Protein AF-A0A7K4CXC2-F1 (afdb_monomer)

Structure (mmCIF, N/CA/C/O backbone):
data_AF-A0A7K4CXC2-F1
#
_entry.id   AF-A0A7K4CXC2-F1
#
loop_
_atom_site.group_PDB
_atom_site.id
_atom_site.type_symbol
_atom_site.label_atom_id
_atom_site.label_alt_id
_atom_site.label_comp_id
_atom_site.label_asym_id
_atom_site.label_entity_id
_atom_site.label_seq_id
_atom_site.pdbx_PDB_ins_code
_atom_site.Cartn_x
_atom_site.Cartn_y
_atom_site.Cartn_z
_atom_site.occupancy
_atom_site.B_iso_or_equiv
_atom_site.auth_seq_id
_atom_site.auth_comp_id
_atom_site.auth_asym_id
_atom_site.auth_atom_id
_atom_site.pdbx_PDB_model_num
ATOM 1 N N . GLU A 1 1 ? -10.642 -22.320 -4.890 1.00 73.94 1 GLU A N 1
ATOM 2 C CA . GLU A 1 1 ? -9.335 -21.659 -4.655 1.00 73.94 1 GLU A CA 1
ATOM 3 C C . GLU A 1 1 ? -9.431 -20.798 -3.400 1.00 73.94 1 GLU A C 1
ATOM 5 O O . GLU A 1 1 ? -10.510 -20.282 -3.115 1.00 73.94 1 GLU A O 1
ATOM 10 N N . ILE A 1 2 ? -8.326 -20.650 -2.665 1.00 86.38 2 ILE A N 1
ATOM 11 C CA . ILE A 1 2 ? -8.211 -19.782 -1.481 1.00 86.38 2 ILE A CA 1
ATOM 12 C C . ILE A 1 2 ? -7.347 -18.560 -1.812 1.00 86.38 2 ILE A C 1
ATOM 14 O O . ILE A 1 2 ? -6.499 -18.633 -2.700 1.00 86.38 2 ILE A O 1
ATOM 18 N N . TRP A 1 3 ? -7.535 -17.455 -1.095 1.00 92.00 3 TRP A N 1
ATOM 19 C CA . TRP A 1 3 ? -6.559 -16.364 -1.064 1.00 92.00 3 TRP A CA 1
ATOM 20 C C . TRP A 1 3 ? -5.614 -16.544 0.125 1.00 92.00 3 TRP A C 1
ATOM 22 O O . TRP A 1 3 ? -5.944 -17.198 1.113 1.00 92.00 3 TRP A O 1
ATOM 32 N N . VAL A 1 4 ? -4.424 -15.958 0.021 1.00 93.50 4 VAL A N 1
ATOM 33 C CA . VAL A 1 4 ? -3.408 -15.958 1.077 1.00 93.50 4 VAL A CA 1
ATOM 34 C C . VAL A 1 4 ? -2.906 -14.532 1.238 1.00 93.50 4 VAL A C 1
ATOM 36 O O . VAL A 1 4 ? -2.669 -13.847 0.242 1.00 93.50 4 VAL A O 1
ATOM 39 N N . SER A 1 5 ? -2.728 -14.097 2.483 1.00 96.12 5 SER A N 1
ATOM 40 C CA . SER A 1 5 ? -2.025 -12.860 2.802 1.00 96.12 5 SER A CA 1
ATOM 41 C C . SER A 1 5 ? -0.860 -13.115 3.752 1.00 96.12 5 SER A C 1
ATOM 43 O O . SER A 1 5 ? -0.730 -14.198 4.331 1.00 96.12 5 SER A O 1
ATOM 45 N N . ARG A 1 6 ? 0.009 -12.114 3.903 1.00 95.69 6 ARG A N 1
ATOM 46 C CA . ARG A 1 6 ? 1.183 -12.191 4.777 1.00 95.69 6 ARG A CA 1
ATOM 47 C C . ARG A 1 6 ? 1.235 -11.026 5.761 1.00 95.69 6 ARG A C 1
ATOM 49 O O . ARG A 1 6 ? 1.094 -9.869 5.374 1.00 95.69 6 ARG A O 1
ATOM 56 N N . LEU A 1 7 ? 1.544 -11.348 7.013 1.00 95.94 7 LEU A N 1
ATOM 57 C CA . LEU A 1 7 ? 1.902 -10.406 8.070 1.00 95.94 7 LEU A CA 1
ATOM 58 C C . LEU A 1 7 ? 3.233 -10.874 8.673 1.00 95.94 7 LEU A C 1
ATOM 60 O O . LEU A 1 7 ? 3.263 -11.879 9.376 1.00 95.94 7 LEU A O 1
ATOM 64 N N . TYR A 1 8 ? 4.342 -10.217 8.320 1.00 94.81 8 TYR A N 1
ATOM 65 C CA . TYR A 1 8 ? 5.686 -10.673 8.701 1.00 94.81 8 TYR A CA 1
ATOM 66 C C . TYR A 1 8 ? 6.674 -9.491 8.814 1.00 94.81 8 TYR A C 1
ATOM 68 O O . TYR A 1 8 ? 7.353 -9.173 7.839 1.00 94.81 8 TYR A O 1
ATOM 76 N N . PRO A 1 9 ? 6.746 -8.814 9.975 1.00 94.00 9 PRO A N 1
ATOM 77 C CA . PRO A 1 9 ? 7.614 -7.662 10.210 1.00 94.00 9 PRO A CA 1
ATOM 78 C C . PRO A 1 9 ? 9.080 -8.028 10.458 1.00 94.00 9 PRO A C 1
ATOM 80 O O . PRO A 1 9 ? 9.903 -7.128 10.523 1.00 94.00 9 PRO A O 1
ATOM 83 N N . GLU A 1 10 ? 9.433 -9.306 10.620 1.00 93.75 10 GLU A N 1
ATOM 84 C CA . GLU A 1 10 ? 10.782 -9.731 11.041 1.00 93.75 10 GLU A CA 1
ATOM 85 C C . GLU A 1 10 ? 11.891 -9.367 10.047 1.00 93.75 10 GLU A C 1
ATOM 87 O O . GLU A 1 10 ? 13.063 -9.345 10.408 1.00 93.75 10 GLU A O 1
ATOM 92 N N . THR A 1 11 ? 11.543 -9.051 8.797 1.00 89.38 11 THR A N 1
ATOM 93 C CA . THR A 1 11 ? 12.514 -8.525 7.832 1.00 89.38 11 THR A CA 1
ATOM 94 C C . THR A 1 11 ? 12.845 -7.053 8.041 1.00 89.38 11 THR A C 1
ATOM 96 O O . THR A 1 11 ? 13.759 -6.556 7.394 1.00 89.38 11 THR A O 1
ATOM 99 N N . LEU A 1 12 ? 12.104 -6.328 8.877 1.00 94.50 12 LEU A N 1
ATOM 100 C CA . LEU A 1 12 ? 12.381 -4.927 9.178 1.00 94.50 12 LEU A CA 1
ATOM 101 C C . LEU A 1 12 ? 13.509 -4.841 10.207 1.00 94.50 12 LEU A C 1
ATOM 103 O O . LEU A 1 12 ? 13.448 -5.475 11.257 1.00 94.50 12 LEU A O 1
ATOM 107 N N . SER A 1 13 ? 14.516 -4.015 9.945 1.00 93.06 13 SER A N 1
ATOM 108 C CA . SER A 1 13 ? 15.610 -3.744 10.889 1.00 93.06 13 SER A CA 1
ATOM 109 C C . SER A 1 13 ? 15.114 -3.154 12.216 1.00 93.06 13 SER A C 1
ATOM 111 O O . SER A 1 13 ? 15.733 -3.355 13.259 1.00 93.06 13 SER A O 1
ATOM 113 N N . SER A 1 14 ? 13.961 -2.481 12.194 1.00 90.31 14 SER A N 1
ATOM 114 C CA . SER A 1 14 ? 13.253 -1.944 13.361 1.00 90.31 14 SER A CA 1
ATOM 115 C C . SER A 1 14 ? 12.412 -2.979 14.122 1.00 90.31 14 SER A C 1
ATOM 117 O O . SER A 1 14 ? 11.721 -2.621 15.084 1.00 90.31 14 SER A O 1
ATOM 119 N N . TYR A 1 15 ? 12.439 -4.251 13.704 1.00 93.88 15 TYR A N 1
ATOM 120 C CA . TYR A 1 15 ? 11.564 -5.283 14.240 1.00 93.88 15 TYR A CA 1
ATOM 121 C C . TYR A 1 15 ? 11.640 -5.394 15.762 1.00 93.88 15 TYR A C 1
ATOM 123 O O . TYR A 1 15 ? 12.691 -5.577 16.374 1.00 93.88 15 TYR A O 1
ATOM 131 N N . ASN A 1 16 ? 10.456 -5.350 16.359 1.00 94.31 16 ASN A N 1
ATOM 132 C CA . ASN A 1 16 ? 10.189 -5.801 17.709 1.00 94.31 16 ASN A CA 1
ATOM 133 C C . ASN A 1 16 ? 8.711 -6.219 17.802 1.00 94.31 16 ASN A C 1
ATOM 135 O O . ASN A 1 16 ? 7.894 -5.868 16.945 1.00 94.31 16 ASN A O 1
ATOM 139 N N . VAL A 1 17 ? 8.348 -6.944 18.864 1.00 95.94 17 VAL A N 1
ATOM 140 C CA . VAL A 1 17 ? 6.981 -7.461 19.053 1.00 95.94 17 VAL A CA 1
ATOM 141 C C . VAL A 1 17 ? 5.908 -6.358 19.078 1.00 95.94 17 VAL A C 1
ATOM 143 O O . VAL A 1 17 ? 4.764 -6.608 18.694 1.00 95.94 17 VAL A O 1
ATOM 146 N N . ASN A 1 18 ? 6.257 -5.114 19.435 1.00 96.06 18 ASN A N 1
ATOM 147 C CA . ASN A 1 18 ? 5.299 -4.005 19.458 1.00 96.06 18 ASN A CA 1
ATOM 148 C C . ASN A 1 18 ? 4.790 -3.634 18.063 1.00 96.06 18 ASN A C 1
ATOM 150 O O . ASN A 1 18 ? 3.709 -3.058 17.971 1.00 96.06 18 ASN A O 1
ATOM 154 N N . LEU A 1 19 ? 5.485 -4.002 16.980 1.00 96.25 19 LEU A N 1
ATOM 155 C CA . LEU A 1 19 ? 4.962 -3.820 15.622 1.00 96.25 19 LEU A CA 1
ATOM 156 C C . LEU A 1 19 ? 3.679 -4.629 15.393 1.00 96.25 19 LEU A C 1
ATOM 158 O O . LEU A 1 19 ? 2.732 -4.115 14.797 1.00 96.25 19 LEU A O 1
ATOM 162 N N . TYR A 1 20 ? 3.602 -5.855 15.923 1.00 97.56 20 TYR A N 1
ATOM 163 C CA . TYR A 1 20 ? 2.370 -6.644 15.884 1.00 97.56 20 TYR A CA 1
ATOM 164 C C . TYR A 1 20 ? 1.276 -6.016 16.748 1.00 97.56 20 TYR A C 1
ATOM 166 O O . TYR A 1 20 ? 0.148 -5.866 16.283 1.00 97.56 20 TYR A O 1
ATOM 174 N N . HIS A 1 21 ? 1.599 -5.600 17.977 1.00 97.69 21 HIS A N 1
ATOM 175 C CA . HIS A 1 21 ? 0.630 -4.933 18.855 1.00 97.69 21 HIS A CA 1
ATOM 176 C C . HIS A 1 21 ? 0.057 -3.664 18.214 1.00 97.69 21 HIS A C 1
ATOM 178 O O . HIS A 1 21 ? -1.158 -3.475 18.206 1.00 97.69 21 HIS A O 1
ATOM 184 N N . ALA A 1 22 ? 0.914 -2.832 17.620 1.00 97.06 22 ALA A N 1
ATOM 185 C CA . ALA A 1 22 ? 0.503 -1.624 16.919 1.00 97.06 22 ALA A CA 1
ATOM 186 C C . ALA A 1 22 ? -0.376 -1.948 15.702 1.00 97.06 22 ALA A C 1
ATOM 188 O O . ALA A 1 22 ? -1.419 -1.319 15.525 1.00 97.06 22 ALA A O 1
ATOM 189 N N . TYR A 1 23 ? -0.007 -2.952 14.899 1.00 98.19 23 TYR A N 1
ATOM 190 C CA . TYR A 1 23 ? -0.811 -3.396 13.759 1.00 98.19 23 TYR A CA 1
ATOM 191 C C . TYR A 1 23 ? -2.210 -3.863 14.188 1.00 98.19 23 TYR A C 1
ATOM 193 O O . TYR A 1 23 ? -3.212 -3.371 13.669 1.00 98.19 23 TYR A O 1
ATOM 201 N N . PHE A 1 24 ? -2.301 -4.756 15.179 1.00 98.44 24 PHE A N 1
ATOM 202 C CA . PHE A 1 24 ? -3.589 -5.273 15.649 1.00 98.44 24 PHE A CA 1
ATOM 203 C C . PHE A 1 24 ? -4.441 -4.212 16.352 1.00 98.44 24 PHE A C 1
ATOM 205 O O . PHE A 1 24 ? -5.664 -4.249 16.227 1.00 98.44 24 PHE A O 1
ATOM 212 N N . ALA A 1 25 ? -3.829 -3.235 17.027 1.00 98.38 25 ALA A N 1
ATOM 213 C CA . ALA A 1 25 ? -4.552 -2.096 17.590 1.00 98.38 25 ALA A CA 1
ATOM 214 C C . ALA A 1 25 ? -5.202 -1.238 16.492 1.00 98.38 25 ALA A C 1
ATOM 216 O O . ALA A 1 25 ? -6.387 -0.919 16.593 1.00 98.38 25 ALA A O 1
ATOM 217 N N . ARG A 1 26 ? -4.474 -0.924 15.408 1.00 97.94 26 ARG A N 1
ATOM 218 C CA . ARG A 1 26 ? -5.036 -0.207 14.245 1.00 97.94 26 ARG A CA 1
ATOM 219 C C . ARG A 1 26 ? -6.130 -1.012 13.557 1.00 97.94 26 ARG A C 1
ATOM 221 O O . ARG A 1 26 ? -7.177 -0.466 13.223 1.00 97.94 26 ARG A O 1
ATOM 228 N N . LEU A 1 27 ? -5.905 -2.313 13.385 1.00 98.38 27 LEU A N 1
ATOM 229 C CA . LEU A 1 27 ? -6.878 -3.213 12.780 1.00 98.38 27 LEU A CA 1
ATOM 230 C C . LEU A 1 27 ? -8.181 -3.262 13.586 1.00 98.38 27 LEU A C 1
ATOM 232 O O . LEU A 1 27 ? -9.272 -3.175 13.022 1.00 98.38 27 LEU A O 1
ATOM 236 N N . HIS A 1 28 ? -8.069 -3.373 14.909 1.00 98.38 28 HIS A N 1
ATOM 237 C CA . HIS A 1 28 ? -9.215 -3.331 15.808 1.00 98.38 28 HIS A CA 1
ATOM 238 C C . HIS A 1 28 ? -9.928 -1.977 15.746 1.00 98.38 28 HIS A C 1
ATOM 240 O O . HIS A 1 28 ? -11.156 -1.939 15.655 1.00 98.38 28 HIS A O 1
ATOM 246 N N . ALA A 1 29 ? -9.177 -0.873 15.734 1.00 98.31 29 ALA A N 1
ATOM 247 C CA . ALA A 1 29 ? -9.741 0.466 15.609 1.00 98.31 29 ALA A CA 1
ATOM 248 C C . ALA A 1 29 ? -10.535 0.635 14.303 1.00 98.31 29 ALA A C 1
ATOM 250 O O . ALA A 1 29 ? -11.635 1.183 14.320 1.00 98.31 29 ALA A O 1
ATOM 251 N N . TYR A 1 30 ? -10.029 0.097 13.190 1.00 98.25 30 TYR A N 1
ATOM 252 C CA . TYR A 1 30 ? -10.738 0.116 11.909 1.00 98.25 30 TYR A CA 1
ATOM 253 C C . TYR A 1 30 ? -12.019 -0.718 11.952 1.00 98.25 30 TYR A C 1
ATOM 255 O O . TYR A 1 30 ? -13.102 -0.220 11.658 1.00 98.25 30 TYR A O 1
ATOM 263 N N . ARG A 1 31 ? -11.931 -1.965 12.431 1.00 97.38 31 ARG A N 1
ATOM 264 C CA . ARG A 1 31 ? -13.084 -2.879 12.536 1.00 97.38 31 ARG A CA 1
ATOM 265 C C . ARG A 1 31 ? -14.177 -2.388 13.493 1.00 97.38 31 ARG A C 1
ATOM 267 O O . ARG A 1 31 ? -15.321 -2.808 13.368 1.00 97.38 31 ARG A O 1
ATOM 274 N N . THR A 1 32 ? -13.832 -1.530 14.451 1.00 97.56 32 THR A N 1
ATOM 275 C CA . THR A 1 32 ? -14.780 -0.918 15.401 1.00 97.56 32 THR A CA 1
ATOM 276 C C . THR A 1 32 ? -15.215 0.492 14.997 1.00 97.56 32 THR A C 1
ATOM 278 O O . THR A 1 32 ? -15.998 1.112 15.711 1.00 97.56 32 THR A O 1
ATOM 281 N N . GLY A 1 33 ? -14.724 1.007 13.865 1.00 96.25 33 GLY A N 1
ATOM 282 C CA . GLY A 1 33 ? -15.084 2.322 13.331 1.00 96.25 33 GLY A CA 1
ATOM 283 C C . GLY A 1 33 ? -14.421 3.516 14.026 1.00 96.25 33 GLY A C 1
ATOM 284 O O . GLY A 1 33 ? -14.760 4.656 13.725 1.00 96.25 33 GLY A O 1
ATOM 285 N N . THR A 1 34 ? -13.471 3.290 14.939 1.00 97.44 34 THR A N 1
ATOM 286 C CA . THR A 1 34 ? -12.719 4.372 15.607 1.00 97.44 34 THR A CA 1
ATOM 287 C C . THR A 1 34 ? -11.553 4.892 14.763 1.00 97.44 34 THR A C 1
ATOM 289 O O . THR A 1 34 ? -11.122 6.030 14.941 1.00 97.44 34 THR A O 1
ATOM 292 N N . LEU A 1 35 ? -11.075 4.093 13.806 1.00 97.69 35 LEU A N 1
ATOM 293 C CA . LEU A 1 35 ? -10.190 4.521 12.725 1.00 97.69 35 LEU A CA 1
ATOM 294 C C . LEU A 1 35 ? -10.957 4.447 11.403 1.00 97.69 35 LEU A C 1
ATOM 296 O O . LEU A 1 35 ? -11.304 3.365 10.950 1.00 97.69 35 LEU A O 1
ATOM 300 N N . SER A 1 36 ? -11.183 5.589 10.764 1.00 97.06 36 SER A N 1
ATOM 301 C CA . SER A 1 36 ? -11.810 5.669 9.443 1.00 97.06 36 SER A CA 1
ATOM 302 C C . SER A 1 36 ? -11.159 6.757 8.594 1.00 97.06 36 SER A C 1
ATOM 304 O O . SER A 1 36 ? -10.393 7.598 9.089 1.00 97.06 36 SER A O 1
ATOM 306 N N . ARG A 1 37 ? -11.434 6.724 7.292 1.00 97.19 37 ARG A N 1
ATOM 307 C CA . ARG A 1 37 ? -11.022 7.744 6.328 1.00 97.19 37 ARG A CA 1
ATOM 308 C C . ARG A 1 37 ? -12.214 8.115 5.451 1.00 97.19 37 ARG A C 1
ATOM 310 O O . ARG A 1 37 ? -13.115 7.293 5.296 1.00 97.19 37 ARG A O 1
ATOM 317 N N . PRO A 1 38 ? -12.249 9.335 4.891 1.00 97.19 38 PRO A N 1
ATOM 318 C CA . PRO A 1 38 ? -13.136 9.631 3.776 1.00 97.19 38 PRO A CA 1
ATOM 319 C C . PRO A 1 38 ? -12.986 8.575 2.679 1.00 97.19 38 PRO A C 1
ATOM 321 O O . PRO A 1 38 ? -11.865 8.150 2.410 1.00 97.19 38 PRO A O 1
ATOM 324 N N . HIS A 1 39 ? -14.094 8.213 2.026 1.00 97.25 39 HIS A N 1
ATOM 325 C CA . HIS A 1 39 ? -14.106 7.303 0.875 1.00 97.25 39 HIS A CA 1
ATOM 326 C C . HIS A 1 39 ? -13.446 7.951 -0.347 1.00 97.25 39 HIS A C 1
ATOM 328 O O . HIS A 1 39 ? -14.108 8.402 -1.286 1.00 97.25 39 HIS A O 1
ATOM 334 N N . SER A 1 40 ? -12.127 8.101 -0.291 1.00 97.44 40 SER A N 1
ATOM 335 C CA . SER A 1 40 ? -11.320 8.788 -1.286 1.00 97.44 40 SER A CA 1
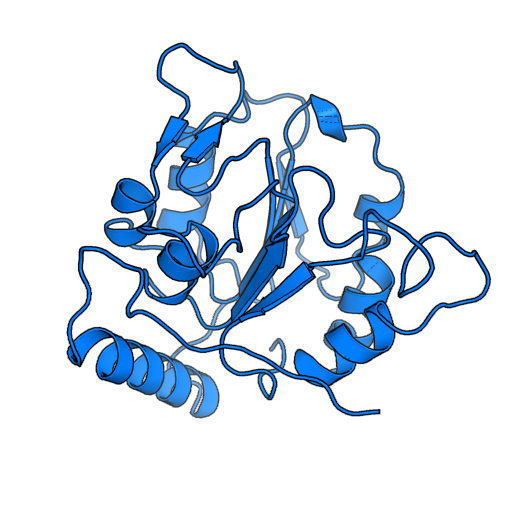ATOM 336 C C . SER A 1 40 ? -10.017 8.056 -1.554 1.00 97.44 40 SER A C 1
ATOM 338 O O . SER A 1 40 ? -9.437 7.400 -0.684 1.00 97.44 40 SER A O 1
ATOM 340 N N . MET A 1 41 ? -9.542 8.207 -2.784 1.00 97.06 41 MET A N 1
ATOM 341 C CA . MET A 1 41 ? -8.357 7.524 -3.269 1.00 97.06 41 MET A CA 1
ATOM 342 C C . MET A 1 41 ? -7.373 8.501 -3.898 1.00 97.06 41 MET A C 1
ATOM 344 O O . MET A 1 41 ? -7.764 9.422 -4.613 1.00 97.06 41 MET A O 1
ATOM 348 N N . LEU A 1 42 ? -6.088 8.257 -3.667 1.00 95.81 42 LEU A N 1
ATOM 349 C CA . LEU A 1 42 ? -5.000 8.865 -4.418 1.00 95.81 42 LEU A CA 1
ATOM 350 C C . LEU A 1 42 ? -4.499 7.877 -5.467 1.00 95.81 42 LEU A C 1
ATOM 352 O O . LEU A 1 42 ? -4.109 6.758 -5.137 1.00 95.81 42 LEU A O 1
ATOM 356 N N . VAL A 1 43 ? -4.448 8.312 -6.717 1.00 93.69 43 VAL A N 1
ATOM 357 C CA . VAL A 1 43 ? -3.669 7.659 -7.768 1.00 93.69 43 VAL A CA 1
ATOM 358 C C . VAL A 1 43 ? -2.459 8.538 -8.025 1.00 93.69 43 VAL A C 1
ATOM 360 O O . VAL A 1 43 ? -2.590 9.647 -8.544 1.00 93.69 43 VAL A O 1
ATOM 363 N N . TYR A 1 44 ? -1.291 8.061 -7.614 1.00 92.06 44 TYR A N 1
ATOM 364 C CA . TYR A 1 44 ? -0.029 8.766 -7.778 1.00 92.06 44 TYR A CA 1
ATOM 365 C C . TYR A 1 44 ? 0.812 8.050 -8.822 1.00 92.06 44 TYR A C 1
ATOM 367 O O . TYR A 1 44 ? 1.148 6.878 -8.645 1.00 92.06 44 TYR A O 1
ATOM 375 N N . GLN A 1 45 ? 1.137 8.736 -9.909 1.00 87.75 45 GLN A N 1
ATOM 376 C CA . GLN A 1 45 ? 1.680 8.091 -11.092 1.00 87.75 45 GLN A CA 1
ATOM 377 C C . GLN A 1 45 ? 2.810 8.910 -11.687 1.00 87.75 45 GLN A C 1
ATOM 379 O O . GLN A 1 45 ? 2.600 10.038 -12.121 1.00 87.75 45 GLN A O 1
ATOM 384 N N . GLU A 1 46 ? 3.998 8.312 -11.724 1.00 80.19 46 GLU A N 1
ATOM 385 C CA . GLU A 1 46 ? 5.147 8.885 -12.422 1.00 80.19 46 GLU A CA 1
ATOM 386 C C . GLU A 1 46 ? 4.932 8.938 -13.937 1.00 80.19 46 GLU A C 1
ATOM 388 O O . GLU A 1 46 ? 4.226 8.101 -14.516 1.00 80.19 46 GLU A O 1
ATOM 393 N N . ASP A 1 47 ? 5.599 9.902 -14.579 1.00 73.06 47 ASP A N 1
ATOM 394 C CA .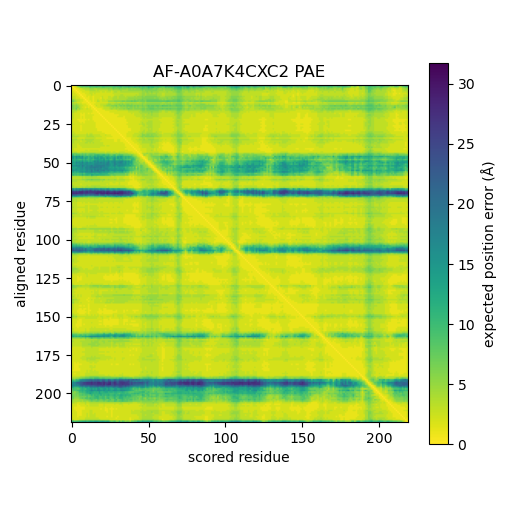 ASP A 1 47 ? 5.458 10.228 -16.003 1.00 73.06 47 ASP A CA 1
ATOM 395 C C . ASP A 1 47 ? 5.637 9.005 -16.923 1.00 73.06 47 ASP A C 1
ATOM 397 O O . ASP A 1 47 ? 4.947 8.876 -17.938 1.00 73.06 47 ASP A O 1
ATOM 401 N N . THR A 1 48 ? 6.494 8.049 -16.543 1.00 73.88 48 THR A N 1
ATOM 402 C CA . THR A 1 48 ? 6.720 6.795 -17.287 1.00 73.88 48 THR A CA 1
ATOM 403 C C . THR A 1 48 ? 5.437 5.979 -17.489 1.00 73.88 48 THR A C 1
ATOM 405 O O . THR A 1 48 ? 5.292 5.278 -18.494 1.00 73.88 48 THR A O 1
ATOM 408 N N . TRP A 1 49 ? 4.472 6.083 -16.573 1.00 77.56 49 TRP A N 1
ATOM 409 C CA . TRP A 1 49 ? 3.203 5.361 -16.649 1.00 77.56 49 TRP A CA 1
ATOM 410 C C . TRP A 1 49 ? 2.031 6.218 -17.105 1.00 77.56 49 TRP A C 1
ATOM 412 O O . TRP A 1 49 ? 0.933 5.679 -17.211 1.00 77.56 49 TRP A O 1
ATOM 422 N N . ALA A 1 50 ? 2.231 7.506 -17.417 1.00 71.06 50 ALA A N 1
ATOM 423 C CA . ALA A 1 50 ? 1.219 8.505 -17.806 1.00 71.06 50 ALA A CA 1
ATOM 424 C C . ALA A 1 50 ? 0.119 8.022 -18.770 1.00 71.06 50 ALA A C 1
ATOM 426 O O . ALA A 1 50 ? -1.000 8.528 -18.760 1.00 71.06 50 ALA A O 1
ATOM 427 N N . THR A 1 51 ? 0.444 7.056 -19.627 1.00 72.00 51 THR A N 1
ATOM 428 C CA . THR A 1 51 ? -0.404 6.586 -20.726 1.00 72.00 51 THR A CA 1
ATOM 429 C C . THR A 1 51 ? -1.099 5.251 -20.452 1.00 72.00 51 THR A C 1
ATOM 431 O O . THR A 1 51 ? -1.742 4.715 -21.354 1.00 72.00 51 THR A O 1
ATOM 434 N N . ILE A 1 52 ? -1.005 4.693 -19.236 1.00 73.25 52 ILE A N 1
ATOM 435 C CA . ILE A 1 52 ? -1.650 3.417 -18.898 1.00 73.25 52 ILE A CA 1
ATOM 436 C C . ILE A 1 52 ? -3.189 3.545 -19.000 1.00 73.25 52 ILE A C 1
ATOM 438 O O . ILE A 1 52 ? -3.804 4.247 -18.196 1.00 73.25 52 ILE A O 1
ATOM 442 N N . PRO A 1 53 ? -3.856 2.815 -19.920 1.00 65.56 53 PRO A N 1
ATOM 443 C CA . PRO A 1 53 ? -5.276 3.040 -20.202 1.00 65.56 53 PRO A CA 1
ATOM 444 C C . PRO A 1 53 ? -6.224 2.469 -19.135 1.00 65.56 53 PRO A C 1
ATOM 446 O O . PRO A 1 53 ? -7.371 2.892 -19.031 1.00 65.56 53 PRO A O 1
ATOM 449 N N . TRP A 1 54 ? -5.760 1.521 -18.319 1.00 70.62 54 TRP A N 1
ATOM 450 C CA . TRP A 1 54 ? -6.581 0.806 -17.335 1.00 70.62 54 TRP A CA 1
ATOM 451 C C . TRP A 1 54 ? -6.641 1.488 -15.959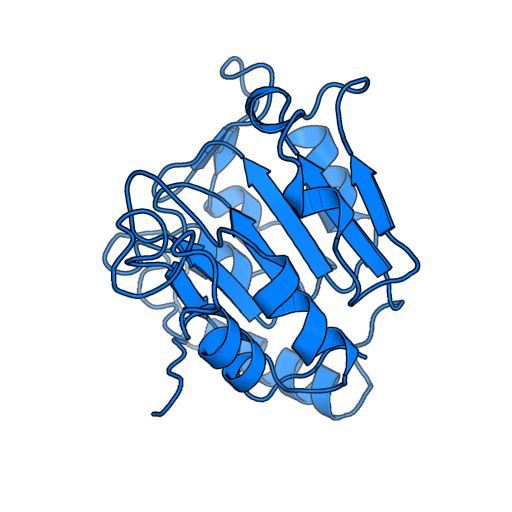 1.00 70.62 54 TRP A C 1
ATOM 453 O O . TRP A 1 54 ? -7.408 1.056 -15.103 1.00 70.62 54 TRP A O 1
ATOM 463 N N . ILE A 1 55 ? -5.902 2.583 -15.756 1.00 73.06 55 ILE A N 1
ATOM 464 C CA . ILE A 1 55 ? -5.971 3.406 -14.535 1.00 73.06 55 ILE A CA 1
ATOM 465 C C . ILE A 1 55 ? -7.265 4.229 -14.474 1.00 73.06 55 ILE A C 1
ATOM 467 O O . ILE A 1 55 ? -7.803 4.460 -13.395 1.00 73.06 55 ILE A O 1
ATOM 471 N N . ASN A 1 56 ? -7.834 4.589 -15.626 1.00 69.31 56 ASN A N 1
ATOM 472 C CA . ASN A 1 56 ? -9.072 5.371 -15.696 1.00 69.31 56 ASN A CA 1
ATOM 473 C C . ASN A 1 56 ? -10.332 4.572 -15.311 1.00 69.31 56 ASN A C 1
ATOM 475 O O . ASN A 1 56 ? -11.426 5.127 -15.310 1.00 69.31 56 ASN A O 1
ATOM 479 N N . ASN A 1 57 ? -10.199 3.279 -14.997 1.00 74.81 57 ASN A N 1
ATOM 480 C CA . ASN A 1 57 ? -11.320 2.386 -14.696 1.00 74.81 57 ASN A CA 1
ATOM 481 C C . ASN A 1 57 ? -11.321 1.913 -13.229 1.00 74.81 57 ASN A C 1
ATOM 483 O O . ASN A 1 57 ? -11.627 0.762 -12.917 1.00 74.81 57 ASN A O 1
ATOM 487 N N . ILE A 1 58 ? -10.928 2.799 -12.311 1.00 83.38 58 ILE A N 1
ATOM 488 C CA . ILE A 1 58 ? -11.048 2.572 -10.868 1.00 83.38 58 ILE A CA 1
ATOM 489 C C . ILE A 1 58 ? -12.490 2.884 -10.463 1.00 83.38 58 ILE A C 1
ATOM 491 O O . ILE A 1 58 ? -12.871 4.040 -10.322 1.00 83.38 58 ILE A O 1
ATOM 495 N N . THR A 1 59 ? -13.301 1.845 -10.275 1.00 85.88 59 THR A N 1
ATOM 496 C CA . THR A 1 59 ? -14.728 1.987 -9.932 1.00 85.88 59 THR A CA 1
ATOM 497 C C . THR A 1 59 ? -15.014 1.902 -8.433 1.00 85.88 59 THR A C 1
ATOM 499 O O . THR A 1 59 ? -16.153 2.097 -8.023 1.00 85.88 59 THR A O 1
ATOM 502 N N . ALA A 1 60 ? -14.012 1.567 -7.612 1.00 94.69 60 ALA A N 1
ATOM 503 C CA . ALA A 1 60 ? -14.160 1.440 -6.159 1.00 94.69 60 ALA A CA 1
ATOM 504 C C . ALA A 1 60 ? -14.412 2.786 -5.461 1.00 94.69 60 ALA A C 1
ATOM 506 O O . ALA A 1 60 ? -15.040 2.828 -4.408 1.00 94.69 60 ALA A O 1
ATOM 507 N N . TYR A 1 61 ? -13.933 3.877 -6.059 1.00 95.06 61 TYR A N 1
ATOM 508 C CA . TYR A 1 61 ? -13.949 5.215 -5.487 1.00 95.06 61 TYR A CA 1
ATOM 509 C C . TYR A 1 61 ? -14.516 6.209 -6.492 1.00 95.06 61 TYR A C 1
ATOM 511 O O . TYR A 1 61 ? -14.144 6.200 -7.661 1.00 95.06 61 TYR A O 1
ATOM 519 N N . THR A 1 62 ? -15.391 7.098 -6.024 1.00 92.62 62 THR A N 1
ATOM 520 C CA . THR A 1 62 ? -15.895 8.232 -6.816 1.00 92.62 62 THR A CA 1
ATOM 521 C C . THR A 1 62 ? -15.076 9.500 -6.583 1.00 92.62 62 THR A C 1
ATOM 523 O O . THR A 1 62 ? -14.964 10.333 -7.478 1.00 92.62 62 THR A O 1
ATOM 526 N N . ASN A 1 63 ? -14.469 9.643 -5.400 1.00 95.38 63 ASN A N 1
ATOM 527 C CA . ASN A 1 63 ? -13.577 10.746 -5.059 1.00 95.38 63 ASN A CA 1
ATOM 528 C C . ASN A 1 63 ? -12.112 10.323 -5.249 1.00 95.38 63 ASN A C 1
ATOM 530 O O . ASN A 1 63 ? -11.468 9.837 -4.317 1.00 95.38 63 ASN A O 1
ATOM 534 N N . VAL A 1 64 ? -11.599 10.479 -6.470 1.00 94.00 64 VAL A N 1
ATOM 535 C CA . VAL A 1 64 ? -10.228 10.094 -6.828 1.00 94.00 64 VAL A CA 1
ATOM 536 C C . VAL A 1 64 ? -9.401 11.335 -7.146 1.00 94.00 64 VAL A C 1
ATOM 538 O O . VAL A 1 64 ? -9.726 12.096 -8.056 1.00 94.00 64 VAL A O 1
ATOM 541 N N . THR A 1 65 ? -8.311 11.536 -6.406 1.00 93.31 65 THR A N 1
ATOM 542 C CA . THR A 1 65 ? -7.273 12.509 -6.754 1.00 93.31 65 THR A CA 1
ATOM 543 C C . THR A 1 65 ? -6.249 11.829 -7.647 1.00 93.31 65 THR A C 1
ATOM 545 O O . THR A 1 65 ? -5.614 10.861 -7.235 1.00 93.31 65 THR A O 1
ATOM 548 N N . PHE A 1 66 ? -6.065 12.355 -8.853 1.00 89.44 66 PHE A N 1
ATOM 549 C CA . PHE A 1 66 ? -5.019 11.907 -9.760 1.00 89.44 66 PHE A CA 1
ATOM 550 C C . PHE A 1 66 ? -3.844 12.882 -9.719 1.00 89.44 66 PHE A C 1
ATOM 552 O O . PHE A 1 66 ? -3.975 14.045 -10.098 1.00 89.44 66 PHE A O 1
ATOM 559 N N . CYS A 1 67 ? -2.686 12.399 -9.282 1.00 87.88 67 CYS A N 1
ATOM 560 C CA . CYS A 1 67 ? -1.413 13.090 -9.433 1.00 87.88 67 CYS A CA 1
ATOM 561 C C . CYS A 1 67 ? -0.688 12.475 -10.633 1.00 87.88 67 CYS A C 1
ATOM 563 O O . CYS A 1 67 ? 0.003 11.467 -10.491 1.00 87.88 67 CYS A O 1
ATOM 565 N N . MET A 1 68 ? -0.915 13.071 -11.806 1.00 78.75 68 MET A N 1
ATOM 566 C CA . MET A 1 68 ? -0.351 12.678 -13.102 1.00 78.75 68 MET A CA 1
ATOM 567 C C . MET A 1 68 ? 0.171 13.934 -13.824 1.00 78.75 68 MET A C 1
ATOM 569 O O . MET A 1 68 ? -0.424 15.001 -13.662 1.00 78.75 68 MET A O 1
ATOM 573 N N . ASN A 1 69 ? 1.250 13.810 -14.607 1.00 66.38 69 ASN A N 1
ATOM 574 C CA . ASN A 1 69 ? 1.793 14.771 -15.587 1.00 66.38 69 ASN A CA 1
ATOM 575 C C . ASN A 1 69 ? 1.315 16.233 -15.450 1.00 66.38 69 ASN A C 1
ATOM 577 O O . ASN A 1 69 ? 0.325 16.618 -16.071 1.00 66.38 69 ASN A O 1
ATOM 581 N N . SER A 1 70 ? 2.018 17.049 -14.654 1.00 52.69 70 SER A N 1
ATOM 582 C CA . SER A 1 70 ? 2.027 18.541 -14.690 1.00 52.69 70 SER A CA 1
ATOM 583 C C . SER A 1 70 ? 2.623 19.170 -13.421 1.00 52.69 70 SER A C 1
ATOM 585 O O . SER A 1 70 ? 2.941 20.357 -13.401 1.00 52.69 70 SER A O 1
ATOM 587 N N . VAL A 1 71 ? 2.818 18.375 -12.371 1.00 56.81 71 VAL A N 1
ATOM 588 C CA . VAL A 1 71 ? 3.506 18.732 -11.122 1.00 56.81 71 VAL A CA 1
ATOM 589 C C . VAL A 1 71 ? 4.649 17.736 -10.980 1.00 56.81 71 VAL A C 1
ATOM 591 O O . VAL A 1 71 ? 4.411 16.565 -11.279 1.00 56.81 71 VAL A O 1
ATOM 594 N N . PRO A 1 72 ? 5.872 18.122 -10.569 1.00 70.81 72 PRO A N 1
ATOM 595 C CA . PRO A 1 72 ? 6.930 17.133 -10.472 1.00 70.81 72 PRO A CA 1
ATOM 596 C C . PRO A 1 72 ? 6.486 16.100 -9.428 1.00 70.81 72 PRO A C 1
ATOM 598 O O . PRO A 1 72 ? 6.231 16.444 -8.266 1.00 70.81 72 PRO A O 1
ATOM 601 N N . THR A 1 73 ? 6.310 14.853 -9.871 1.00 81.44 73 THR A N 1
ATOM 602 C CA . THR A 1 73 ? 5.913 13.697 -9.061 1.00 81.44 73 THR A CA 1
ATOM 603 C C . THR A 1 73 ? 7.077 13.274 -8.165 1.00 81.44 73 THR A C 1
ATOM 605 O O . THR A 1 73 ? 7.594 12.164 -8.263 1.00 81.44 73 THR A O 1
ATOM 608 N N . THR A 1 74 ? 7.522 14.220 -7.334 1.00 89.25 74 THR A N 1
ATOM 609 C CA . THR A 1 74 ? 8.694 14.138 -6.467 1.00 89.25 74 THR A CA 1
ATOM 610 C C . THR A 1 74 ? 8.410 13.323 -5.218 1.00 89.25 74 THR A C 1
ATOM 612 O O . THR A 1 74 ? 7.282 13.265 -4.720 1.00 89.25 74 THR A O 1
ATOM 615 N N . ALA A 1 75 ? 9.487 12.814 -4.622 1.00 91.31 75 ALA A N 1
ATOM 616 C CA . ALA A 1 75 ? 9.451 12.164 -3.319 1.00 91.31 75 ALA A CA 1
ATOM 617 C C . ALA A 1 75 ? 8.789 13.054 -2.250 1.00 91.31 75 ALA A C 1
ATOM 619 O O . ALA A 1 75 ? 7.960 12.593 -1.468 1.00 91.31 75 ALA A O 1
ATOM 620 N N . ALA A 1 76 ? 9.111 14.353 -2.245 1.00 92.12 76 ALA A N 1
ATOM 621 C CA . ALA A 1 76 ? 8.551 15.311 -1.296 1.00 92.12 76 ALA A CA 1
ATOM 622 C C . ALA A 1 76 ? 7.039 15.507 -1.488 1.00 92.12 76 ALA A C 1
ATOM 624 O O . ALA A 1 76 ? 6.292 15.511 -0.510 1.00 92.12 76 ALA A O 1
ATOM 625 N N . ALA A 1 77 ? 6.574 15.628 -2.735 1.00 92.12 77 ALA A N 1
ATOM 626 C CA . ALA A 1 77 ? 5.152 15.762 -3.033 1.00 92.12 77 ALA A CA 1
ATOM 627 C C . ALA A 1 77 ? 4.375 14.495 -2.650 1.00 92.12 77 ALA A C 1
ATOM 629 O O . ALA A 1 77 ? 3.298 14.590 -2.057 1.00 92.12 77 ALA A O 1
ATOM 630 N N . TYR A 1 78 ? 4.916 13.312 -2.947 1.00 94.50 78 TYR A N 1
ATOM 631 C CA . TYR A 1 78 ? 4.294 12.050 -2.554 1.00 94.50 78 TYR A CA 1
ATOM 632 C C . TYR A 1 78 ? 4.212 11.903 -1.024 1.00 94.50 78 TYR A C 1
ATOM 634 O O . TYR A 1 78 ? 3.122 11.672 -0.496 1.00 94.50 78 TYR A O 1
ATOM 642 N N . LEU A 1 79 ? 5.317 12.135 -0.298 1.00 95.62 79 LEU A N 1
ATOM 643 C CA . LEU A 1 79 ? 5.322 12.131 1.171 1.00 95.62 79 LEU A CA 1
ATOM 644 C C . LEU A 1 79 ? 4.326 13.143 1.740 1.00 95.62 79 LEU A C 1
ATOM 646 O O . LEU A 1 79 ? 3.580 12.810 2.659 1.00 95.62 79 LEU A O 1
ATOM 650 N N . GLY A 1 80 ? 4.269 14.353 1.180 1.00 95.62 80 GLY A N 1
ATOM 651 C CA . GLY A 1 80 ? 3.312 15.384 1.583 1.00 95.62 80 GLY A CA 1
ATOM 652 C C . GLY A 1 80 ? 1.862 14.913 1.463 1.00 95.62 80 GLY A C 1
ATOM 653 O O . GLY A 1 80 ? 1.094 15.062 2.411 1.00 95.62 80 GLY A O 1
ATOM 654 N N . ASN A 1 81 ? 1.504 14.261 0.352 1.00 95.75 81 ASN A N 1
ATOM 655 C CA . ASN A 1 81 ? 0.164 13.703 0.154 1.00 95.75 81 ASN A CA 1
ATOM 656 C C . ASN A 1 81 ? -0.178 12.646 1.211 1.00 95.75 81 ASN A C 1
ATOM 658 O O . ASN A 1 81 ? -1.197 12.765 1.889 1.00 95.75 81 ASN A O 1
ATOM 662 N N . ILE A 1 82 ? 0.680 11.639 1.396 1.00 97.31 82 ILE A N 1
ATOM 663 C CA . ILE A 1 82 ? 0.374 10.519 2.300 1.00 97.31 82 ILE A CA 1
ATOM 664 C C . ILE A 1 82 ? 0.506 10.875 3.788 1.00 97.31 82 ILE A C 1
ATOM 666 O O . ILE A 1 82 ? 0.040 10.113 4.631 1.00 97.31 82 ILE A O 1
ATOM 670 N N . THR A 1 83 ? 1.132 12.001 4.137 1.00 97.81 83 THR A N 1
ATOM 671 C CA . THR A 1 83 ? 1.254 12.473 5.533 1.00 97.81 83 THR A CA 1
ATOM 672 C C . THR A 1 83 ? 0.269 13.583 5.888 1.00 97.81 83 THR A C 1
ATOM 674 O O . THR A 1 83 ? 0.015 13.795 7.070 1.00 97.81 83 THR A O 1
ATOM 677 N N . SER A 1 84 ? -0.310 14.271 4.897 1.00 97.38 84 SER A N 1
ATOM 678 C CA . SER A 1 84 ? -1.203 15.418 5.133 1.00 97.38 84 SER A CA 1
ATOM 679 C C . SER A 1 84 ? -2.656 15.157 4.752 1.00 97.38 84 SER A C 1
ATOM 681 O O . SER A 1 84 ? -3.546 15.823 5.278 1.00 97.38 84 SER A O 1
ATOM 683 N N . ILE A 1 85 ? -2.921 14.205 3.852 1.00 97.50 85 ILE A N 1
ATOM 684 C CA . ILE A 1 85 ? -4.270 13.933 3.352 1.00 97.50 85 ILE A CA 1
ATOM 685 C C . ILE A 1 85 ? -4.707 12.525 3.782 1.00 97.50 85 ILE A C 1
ATOM 687 O O . ILE A 1 85 ? -4.025 11.542 3.482 1.00 97.50 85 ILE A O 1
ATOM 691 N N . PRO A 1 86 ? -5.851 12.391 4.475 1.00 97.19 86 PRO A N 1
ATOM 692 C CA . PRO A 1 86 ? -6.336 11.117 4.983 1.00 97.19 86 PRO A CA 1
ATOM 693 C C . PRO A 1 86 ? -7.068 10.319 3.893 1.00 97.19 86 PRO A C 1
ATOM 695 O O . PRO A 1 86 ? -8.240 10.006 4.061 1.00 97.19 86 PRO A O 1
ATOM 698 N N . TYR A 1 87 ? -6.415 9.996 2.773 1.00 98.19 87 TYR A N 1
ATOM 699 C CA . TYR A 1 87 ? -6.996 9.083 1.778 1.00 98.19 87 TYR A CA 1
ATOM 700 C C . TYR A 1 87 ? -7.318 7.731 2.415 1.00 98.19 87 TYR A C 1
ATOM 702 O O . TYR A 1 87 ? -6.602 7.287 3.308 1.00 98.19 87 TYR A O 1
ATOM 710 N N . GLU A 1 88 ? -8.359 7.041 1.965 1.00 98.38 88 GLU A N 1
ATOM 711 C CA . GLU A 1 88 ? -8.549 5.650 2.373 1.00 98.38 88 GLU A CA 1
ATOM 712 C C . GLU A 1 88 ? -7.550 4.744 1.646 1.00 98.38 88 GLU A C 1
ATOM 714 O O . GLU A 1 88 ? -6.884 3.914 2.273 1.00 98.38 88 GLU A O 1
ATOM 719 N N . PHE A 1 89 ? -7.387 4.967 0.339 1.00 98.44 89 PHE A N 1
ATOM 720 C CA . PHE A 1 89 ? -6.582 4.126 -0.541 1.00 98.44 89 PHE A CA 1
ATOM 721 C C . PHE A 1 89 ? -5.562 4.948 -1.339 1.00 98.44 89 PHE A C 1
ATOM 723 O O . PHE A 1 89 ? -5.874 6.016 -1.863 1.00 98.44 89 PHE A O 1
ATOM 730 N N . VAL A 1 90 ? -4.347 4.428 -1.497 1.00 97.81 90 VAL A N 1
ATOM 731 C CA . VAL A 1 90 ? -3.331 4.958 -2.417 1.00 97.81 90 VAL A CA 1
ATOM 732 C C . VAL A 1 90 ? -2.944 3.897 -3.445 1.00 97.81 90 VAL A C 1
ATOM 734 O O . VAL A 1 90 ? -2.605 2.770 -3.090 1.00 97.81 90 VAL A O 1
ATOM 737 N N . HIS A 1 91 ? -2.951 4.248 -4.726 1.00 95.94 91 HIS A N 1
ATOM 738 C CA . HIS A 1 91 ? -2.326 3.460 -5.784 1.00 95.94 91 HIS A CA 1
ATOM 739 C C . HIS A 1 91 ? -1.127 4.225 -6.320 1.00 95.94 91 HIS A C 1
ATOM 741 O O . HIS A 1 91 ? -1.280 5.280 -6.932 1.00 95.94 91 HIS A O 1
ATOM 747 N N . LEU A 1 92 ? 0.060 3.696 -6.050 1.00 94.69 92 LEU A N 1
ATOM 748 C CA . LEU A 1 92 ? 1.326 4.279 -6.459 1.00 94.69 92 LEU A CA 1
ATOM 749 C C . LEU A 1 92 ? 1.878 3.532 -7.674 1.00 94.69 92 LEU A C 1
ATOM 751 O O . LEU A 1 92 ? 2.045 2.315 -7.614 1.00 94.69 92 LEU A O 1
ATOM 755 N N . PHE A 1 93 ? 2.226 4.268 -8.724 1.00 91.44 93 PHE A N 1
ATOM 756 C CA . PHE A 1 93 ? 3.033 3.804 -9.850 1.00 91.44 93 PHE A CA 1
ATOM 757 C C . PHE A 1 93 ? 4.378 4.515 -9.791 1.00 91.44 93 PHE A C 1
ATOM 759 O O . PHE A 1 93 ? 4.458 5.716 -10.053 1.00 91.44 93 PHE A O 1
ATOM 766 N N . CYS A 1 94 ? 5.403 3.771 -9.385 1.00 89.94 94 CYS A N 1
ATOM 767 C CA . CYS A 1 94 ? 6.727 4.312 -9.112 1.00 89.94 94 CYS A CA 1
ATOM 768 C C . CYS A 1 94 ? 7.801 3.252 -9.349 1.00 89.94 94 CYS A C 1
ATOM 770 O O . CYS A 1 94 ? 7.597 2.063 -9.060 1.00 89.94 94 CYS A O 1
ATOM 772 N N . HIS A 1 95 ? 8.959 3.670 -9.853 1.00 91.06 95 HIS A N 1
ATOM 773 C CA . HIS A 1 95 ? 10.123 2.793 -9.903 1.00 91.06 95 HIS A CA 1
ATOM 774 C C . HIS A 1 95 ? 10.589 2.454 -8.488 1.00 91.06 95 HIS A C 1
ATOM 776 O O . HIS A 1 95 ? 10.655 3.304 -7.612 1.00 91.06 95 HIS A O 1
ATOM 782 N N . ALA A 1 96 ? 10.960 1.202 -8.248 1.00 93.69 96 ALA A N 1
ATOM 783 C CA . ALA A 1 96 ? 11.423 0.795 -6.931 1.00 93.69 96 ALA A CA 1
ATOM 784 C C . ALA A 1 96 ? 12.413 -0.360 -7.006 1.00 93.69 96 ALA A C 1
ATOM 786 O O . ALA A 1 96 ? 12.493 -1.087 -8.004 1.00 93.69 96 ALA A O 1
ATOM 787 N N . ASP A 1 97 ? 13.137 -0.534 -5.913 1.00 94.31 97 ASP A N 1
ATOM 78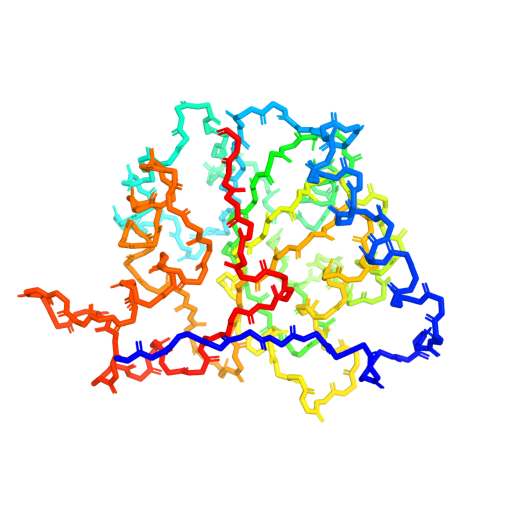8 C CA . ASP A 1 97 ? 13.806 -1.777 -5.579 1.00 94.31 97 ASP A CA 1
ATOM 789 C C . ASP A 1 97 ? 13.238 -2.335 -4.259 1.00 94.31 97 ASP A C 1
ATOM 791 O O . ASP A 1 97 ? 12.093 -2.085 -3.879 1.00 94.31 97 ASP A O 1
ATOM 795 N N . VAL A 1 98 ? 14.022 -3.159 -3.571 1.00 96.00 98 VAL A N 1
ATOM 796 C CA . VAL A 1 98 ? 13.617 -3.811 -2.323 1.00 96.00 98 VAL A CA 1
ATOM 797 C C . VAL A 1 98 ? 13.312 -2.803 -1.216 1.00 96.00 98 VAL A C 1
ATOM 799 O O . VAL A 1 98 ? 12.417 -3.062 -0.411 1.00 96.00 98 VAL A O 1
ATOM 802 N N . ASN A 1 99 ? 14.050 -1.695 -1.149 1.00 96.06 99 ASN A N 1
ATOM 803 C CA . ASN A 1 99 ? 14.041 -0.770 -0.018 1.00 96.06 99 ASN A CA 1
ATOM 804 C C . ASN A 1 99 ? 13.965 0.712 -0.421 1.00 96.06 99 ASN A C 1
ATOM 806 O O . ASN A 1 99 ? 13.982 1.565 0.462 1.00 96.06 99 ASN A O 1
ATOM 810 N N . ASN A 1 100 ? 13.823 1.035 -1.706 1.00 95.44 100 ASN A N 1
ATOM 811 C CA . ASN A 1 100 ? 13.744 2.400 -2.216 1.00 95.44 100 ASN A CA 1
ATOM 812 C C . ASN A 1 100 ? 12.605 2.571 -3.225 1.00 95.44 100 ASN A C 1
ATOM 814 O O . ASN A 1 100 ? 12.354 1.695 -4.052 1.00 95.44 100 ASN A O 1
ATOM 818 N N . GLN A 1 101 ? 11.977 3.744 -3.186 1.00 93.88 101 GLN A N 1
ATOM 819 C CA . GLN A 1 101 ? 11.090 4.291 -4.215 1.00 93.88 101 GLN A CA 1
ATOM 820 C C . GLN A 1 101 ? 11.806 5.439 -4.918 1.00 93.88 101 GLN A C 1
ATOM 822 O O . GLN A 1 101 ? 12.339 6.328 -4.250 1.00 93.88 101 GLN A O 1
ATOM 827 N N . TYR A 1 102 ? 11.825 5.425 -6.245 1.00 92.31 102 TYR A N 1
ATOM 828 C CA . TYR A 1 102 ? 12.513 6.403 -7.077 1.00 92.31 102 TYR A CA 1
ATOM 829 C C . TYR A 1 102 ? 11.489 7.278 -7.776 1.00 92.31 102 TYR A C 1
ATOM 831 O O . TYR A 1 102 ? 10.857 6.838 -8.726 1.00 92.31 102 TYR A O 1
ATOM 839 N N . HIS A 1 103 ? 11.377 8.509 -7.298 1.00 89.25 103 HIS A N 1
ATOM 840 C CA . HIS A 1 103 ? 10.459 9.514 -7.801 1.00 89.25 103 HIS A CA 1
ATOM 841 C C . HIS A 1 103 ? 11.117 10.423 -8.833 1.00 89.25 103 HIS A C 1
ATOM 843 O O . HIS A 1 103 ? 12.336 10.603 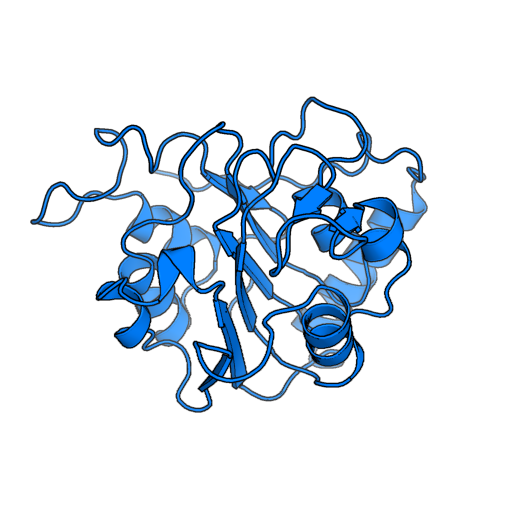-8.836 1.00 89.25 103 HIS A O 1
ATOM 849 N N . GLU A 1 104 ? 10.298 11.040 -9.681 1.00 83.56 104 GLU A N 1
ATOM 850 C CA . GLU A 1 104 ? 10.782 11.946 -10.721 1.00 83.56 104 GLU A CA 1
ATOM 851 C C . GLU A 1 104 ? 11.168 13.332 -10.159 1.00 83.56 104 GLU A C 1
ATOM 853 O O . GLU A 1 104 ? 10.505 13.838 -9.246 1.00 83.56 104 GLU A O 1
ATOM 858 N N . PRO A 1 105 ? 12.198 14.001 -10.717 1.00 81.38 105 PRO A N 1
ATOM 859 C CA . PRO A 1 105 ? 13.163 13.449 -11.667 1.00 81.38 105 PRO A CA 1
ATOM 860 C C . PRO A 1 105 ? 14.012 12.351 -11.011 1.00 81.38 105 PRO A C 1
ATOM 862 O O . PRO A 1 105 ? 14.560 12.575 -9.925 1.00 81.38 105 PRO A O 1
ATOM 865 N N . ILE A 1 106 ? 14.130 11.190 -11.669 1.00 72.12 106 ILE A N 1
ATOM 866 C CA . ILE A 1 106 ? 14.883 10.046 -11.130 1.00 72.12 106 ILE A CA 1
ATOM 867 C C . ILE A 1 106 ? 16.333 10.465 -10.847 1.00 72.12 106 ILE A C 1
ATOM 869 O O . ILE A 1 106 ? 17.063 10.927 -11.725 1.00 72.12 106 ILE A O 1
ATOM 873 N N . GLY A 1 107 ? 16.763 10.269 -9.598 1.00 65.00 107 GLY A N 1
ATOM 874 C CA . GLY A 1 107 ? 18.062 10.717 -9.092 1.00 65.00 107 GLY A CA 1
ATOM 875 C C . GLY A 1 107 ? 17.969 12.012 -8.275 1.00 65.00 107 GLY A C 1
ATOM 876 O O . GLY A 1 107 ? 16.894 12.455 -7.878 1.00 65.00 107 GLY A O 1
ATOM 877 N N . GLY A 1 108 ? 19.120 12.597 -7.927 1.00 62.12 108 GLY A N 1
ATOM 878 C CA . GLY A 1 108 ? 19.179 13.928 -7.299 1.00 62.12 108 GLY A CA 1
ATOM 879 C C . GLY A 1 108 ? 18.500 14.080 -5.925 1.00 62.12 108 GLY A C 1
ATOM 880 O O . GLY A 1 108 ? 18.222 15.204 -5.525 1.00 62.12 108 GLY A O 1
ATOM 881 N N . GLY A 1 109 ? 18.232 12.986 -5.200 1.00 71.75 109 GLY A N 1
ATOM 882 C CA . GLY A 1 109 ? 17.581 13.019 -3.881 1.00 71.75 109 GLY A CA 1
ATOM 883 C C . GLY A 1 109 ? 16.067 12.771 -3.890 1.00 71.75 109 GLY A C 1
ATOM 884 O O . GLY A 1 109 ? 15.460 12.765 -2.822 1.00 71.75 109 GLY A O 1
ATOM 885 N N . ASN A 1 110 ? 15.452 12.489 -5.045 1.00 88.50 110 ASN A N 1
ATOM 886 C CA . ASN A 1 110 ? 14.044 12.075 -5.143 1.00 88.50 110 ASN A CA 1
ATOM 887 C C . ASN A 1 110 ? 13.857 10.582 -4.844 1.00 88.50 110 ASN A C 1
ATOM 889 O O . ASN A 1 110 ? 13.191 9.852 -5.571 1.00 88.50 110 ASN A O 1
ATOM 893 N N . THR A 1 111 ? 14.478 10.100 -3.774 1.00 93.50 111 THR A N 1
ATOM 894 C CA . THR A 1 111 ? 14.362 8.710 -3.338 1.00 93.50 111 THR A CA 1
ATOM 895 C C . THR A 1 111 ? 13.744 8.669 -1.957 1.00 93.50 111 THR A C 1
ATOM 897 O O . THR A 1 111 ? 14.182 9.387 -1.058 1.00 93.50 111 THR A O 1
ATOM 900 N N . ILE A 1 112 ? 12.731 7.824 -1.789 1.00 95.69 112 ILE A N 1
ATOM 901 C CA . ILE A 1 112 ? 12.164 7.522 -0.479 1.00 95.69 112 ILE A CA 1
ATOM 902 C C . ILE A 1 112 ? 12.631 6.132 -0.084 1.00 95.69 112 ILE A C 1
ATOM 904 O O . ILE A 1 112 ? 12.309 5.138 -0.732 1.00 95.69 112 ILE A O 1
ATOM 908 N N . THR A 1 113 ? 13.393 6.075 0.995 1.00 96.56 113 THR A N 1
ATOM 909 C CA . THR A 1 113 ? 13.852 4.824 1.593 1.00 96.56 113 THR A CA 1
ATOM 910 C C . THR A 1 113 ? 12.745 4.175 2.421 1.00 96.56 113 THR A C 1
ATOM 912 O O . THR A 1 113 ? 11.862 4.843 2.968 1.00 96.56 113 THR A O 1
ATOM 915 N N . SER A 1 114 ? 12.833 2.864 2.598 1.00 96.75 114 SER A N 1
ATOM 916 C CA . SER A 1 114 ? 12.005 2.097 3.525 1.00 96.75 114 SER A CA 1
ATOM 917 C C . SER A 1 114 ? 12.049 2.672 4.944 1.00 96.75 114 SER A C 1
ATOM 919 O O . SER A 1 114 ? 11.007 2.779 5.585 1.00 96.75 114 SER A O 1
ATOM 921 N N . THR A 1 115 ? 13.208 3.145 5.407 1.00 96.31 115 THR A N 1
ATOM 922 C CA . THR A 1 115 ? 13.355 3.837 6.698 1.00 96.31 115 THR A CA 1
ATOM 923 C C . THR A 1 115 ? 12.543 5.131 6.763 1.00 96.31 115 THR A C 1
ATOM 925 O O . THR A 1 115 ? 11.872 5.380 7.762 1.00 96.31 115 THR A O 1
ATOM 928 N N . GLN A 1 116 ? 12.548 5.950 5.705 1.00 96.75 116 GLN A N 1
ATOM 929 C CA . GLN A 1 116 ? 11.710 7.156 5.656 1.00 96.75 116 GLN A CA 1
ATOM 930 C C . GLN A 1 116 ? 10.219 6.808 5.702 1.00 96.75 116 GLN A C 1
ATOM 932 O O . GLN A 1 116 ? 9.473 7.480 6.408 1.00 96.75 116 GLN A O 1
ATOM 937 N N . ILE A 1 117 ? 9.794 5.738 5.020 1.00 97.56 117 ILE A N 1
ATOM 938 C CA . ILE A 1 117 ? 8.417 5.229 5.114 1.00 97.56 117 ILE A CA 1
ATOM 939 C C . ILE A 1 117 ? 8.089 4.766 6.537 1.00 97.56 117 ILE A C 1
ATOM 941 O O . ILE A 1 117 ? 7.040 5.132 7.060 1.00 97.56 117 ILE A O 1
ATOM 945 N N . GLN A 1 118 ? 8.985 4.017 7.189 1.00 95.88 118 GLN A N 1
ATOM 946 C CA . GLN A 1 118 ? 8.788 3.529 8.562 1.00 95.88 118 GLN A CA 1
ATOM 947 C C . GLN A 1 118 ? 8.583 4.663 9.574 1.00 95.88 118 GLN A C 1
ATOM 949 O O . GLN A 1 118 ? 7.828 4.507 10.533 1.00 95.88 118 GLN A O 1
ATOM 954 N N . LEU A 1 119 ? 9.249 5.799 9.360 1.00 95.56 119 LEU A N 1
ATOM 955 C CA . LEU A 1 119 ? 9.189 6.968 10.239 1.00 95.56 119 LEU A CA 1
ATOM 956 C C . LEU A 1 119 ? 8.090 7.970 9.852 1.00 95.56 119 LEU A C 1
ATOM 958 O O . LEU A 1 119 ? 7.795 8.879 10.629 1.00 95.56 119 LEU A O 1
ATOM 962 N N . ALA A 1 120 ? 7.489 7.834 8.668 1.00 95.50 120 ALA A N 1
ATOM 963 C CA . ALA A 1 120 ? 6.475 8.763 8.194 1.00 95.50 120 ALA A CA 1
ATOM 964 C C . ALA A 1 120 ? 5.138 8.553 8.935 1.00 95.50 120 ALA A C 1
ATOM 966 O O . ALA A 1 120 ? 4.657 7.419 9.042 1.00 95.50 120 ALA A O 1
ATOM 967 N N . PRO A 1 121 ? 4.469 9.630 9.393 1.00 96.00 121 PRO A N 1
ATOM 968 C CA . PRO A 1 121 ? 3.137 9.553 9.990 1.00 96.00 121 PRO A CA 1
ATOM 969 C C . PRO A 1 121 ? 2.067 9.378 8.900 1.00 96.00 121 PRO A C 1
ATOM 971 O O . PRO A 1 121 ? 1.224 10.245 8.687 1.00 96.00 121 PRO A O 1
ATOM 974 N N . MET A 1 122 ? 2.127 8.270 8.159 1.00 97.06 122 MET A N 1
ATOM 975 C CA . MET A 1 122 ? 1.235 8.032 7.025 1.00 97.06 122 MET A CA 1
ATOM 976 C C . MET A 1 122 ? -0.221 7.910 7.480 1.00 97.06 122 MET A C 1
ATOM 978 O O . MET A 1 122 ? -0.555 7.166 8.410 1.00 97.06 122 MET A O 1
ATOM 982 N N . LEU A 1 123 ? -1.092 8.642 6.798 1.00 98.25 123 LEU A N 1
ATOM 983 C CA . LEU A 1 123 ? -2.522 8.678 7.066 1.00 98.25 123 LEU A CA 1
ATOM 984 C C . LEU A 1 123 ? -3.325 7.615 6.303 1.00 98.25 123 LEU A C 1
ATOM 986 O O . LEU A 1 123 ? -4.302 7.147 6.898 1.00 98.25 123 LEU A O 1
ATOM 990 N N . PRO A 1 124 ? -2.978 7.219 5.060 1.00 98.56 124 PRO A N 1
ATOM 991 C CA . PRO A 1 124 ? -3.768 6.236 4.333 1.00 98.56 124 PRO A CA 1
ATOM 992 C C . PRO A 1 124 ? -3.818 4.850 4.969 1.00 98.56 124 PRO A C 1
ATOM 994 O O . PRO A 1 124 ? -2.924 4.457 5.720 1.00 98.56 124 PRO A O 1
ATOM 997 N N . LEU A 1 125 ? -4.897 4.117 4.680 1.00 98.56 125 LEU A N 1
ATOM 998 C CA . LEU A 1 125 ? -5.142 2.787 5.249 1.00 98.56 125 LEU A CA 1
ATOM 999 C C . LEU A 1 125 ? -4.690 1.671 4.312 1.00 98.56 125 LEU A C 1
ATOM 1001 O O . LEU A 1 125 ? -4.197 0.638 4.773 1.00 98.56 125 LEU A O 1
ATOM 1005 N N . PHE A 1 126 ? -4.848 1.870 3.007 1.00 98.69 126 PHE A N 1
ATOM 1006 C CA . PHE A 1 126 ? -4.628 0.832 2.010 1.00 98.69 126 PHE A CA 1
ATOM 1007 C C . PHE A 1 126 ? -3.709 1.305 0.897 1.00 98.69 126 PHE A C 1
ATOM 1009 O O . PHE A 1 126 ? -3.788 2.449 0.451 1.00 98.69 126 PHE A O 1
ATOM 1016 N N . TYR A 1 127 ? -2.860 0.397 0.422 1.00 98.50 127 TYR A N 1
ATOM 1017 C CA . TYR A 1 127 ? -1.918 0.683 -0.650 1.00 98.50 127 TYR A CA 1
ATOM 1018 C C . TYR A 1 127 ? -1.939 -0.398 -1.724 1.00 98.50 127 TYR A C 1
ATOM 1020 O O . TYR A 1 127 ? -1.945 -1.592 -1.434 1.00 98.50 127 TYR A O 1
ATOM 1028 N N . ASN A 1 128 ? -1.861 0.032 -2.977 1.00 97.31 128 ASN A N 1
ATOM 1029 C CA . ASN A 1 128 ? -1.445 -0.787 -4.105 1.00 97.31 128 ASN A CA 1
ATOM 1030 C C . ASN A 1 128 ? -0.177 -0.160 -4.680 1.00 97.31 128 ASN A C 1
ATOM 1032 O O . ASN A 1 128 ? -0.211 0.940 -5.227 1.00 97.31 128 ASN A O 1
ATOM 1036 N N . LEU A 1 129 ? 0.954 -0.826 -4.484 1.00 96.44 129 LEU A N 1
ATOM 1037 C CA . LEU A 1 129 ? 2.259 -0.377 -4.937 1.00 96.44 129 LEU A CA 1
ATOM 1038 C C . LEU A 1 129 ? 2.579 -1.110 -6.239 1.00 96.44 129 LEU A C 1
ATOM 1040 O O . LEU A 1 129 ? 3.072 -2.246 -6.236 1.00 96.44 129 LEU A O 1
ATOM 1044 N N . TYR A 1 130 ? 2.319 -0.448 -7.361 1.00 93.19 130 TYR A N 1
ATOM 1045 C CA . TYR A 1 130 ? 2.831 -0.851 -8.662 1.00 93.19 130 TYR A CA 1
ATOM 1046 C C . TYR A 1 130 ? 4.320 -0.476 -8.740 1.00 93.19 130 TYR A C 1
ATOM 1048 O O . TYR A 1 130 ? 4.725 0.486 -9.388 1.00 93.19 130 TYR A O 1
ATOM 1056 N N . CYS A 1 131 ? 5.124 -1.235 -7.995 1.00 91.12 131 CYS A N 1
ATOM 1057 C CA . CYS A 1 131 ? 6.535 -0.986 -7.734 1.00 91.12 131 CYS A CA 1
ATOM 1058 C C . CYS A 1 131 ? 7.318 -2.305 -7.807 1.00 91.12 131 CYS A C 1
ATOM 1060 O O . CYS A 1 131 ? 6.928 -3.306 -7.193 1.00 91.12 131 CYS A O 1
ATOM 1062 N N . CYS A 1 132 ? 8.439 -2.310 -8.531 1.00 92.44 132 CYS A N 1
ATOM 1063 C CA . CYS A 1 132 ? 9.292 -3.491 -8.656 1.00 92.44 132 CYS A CA 1
ATOM 1064 C C . CYS A 1 132 ? 9.891 -3.880 -7.296 1.00 92.44 132 CYS A C 1
ATOM 1066 O O . CYS A 1 132 ? 10.379 -3.033 -6.562 1.00 92.44 132 CYS A O 1
ATOM 1068 N N . GLN A 1 133 ? 9.887 -5.173 -6.970 1.00 95.19 133 GLN A N 1
ATOM 1069 C CA . GLN A 1 133 ? 10.493 -5.773 -5.770 1.00 95.19 133 GLN A CA 1
ATOM 1070 C C . GLN A 1 133 ? 10.012 -5.233 -4.414 1.00 95.19 133 GLN A C 1
ATOM 1072 O O . GLN A 1 133 ? 10.506 -5.696 -3.384 1.00 95.19 133 GLN A O 1
ATOM 1077 N N . ALA A 1 134 ? 9.020 -4.342 -4.380 1.00 96.00 134 ALA A N 1
ATOM 1078 C CA . ALA A 1 134 ? 8.540 -3.731 -3.150 1.00 96.00 134 ALA A CA 1
ATOM 1079 C C . ALA A 1 134 ? 8.081 -4.772 -2.116 1.00 96.00 134 ALA A C 1
ATOM 1081 O O . ALA A 1 134 ? 8.283 -4.575 -0.924 1.00 96.00 134 ALA A O 1
ATOM 1082 N N . ALA A 1 135 ? 7.520 -5.905 -2.552 1.00 96.38 135 ALA A N 1
ATOM 1083 C CA . ALA A 1 135 ? 7.108 -7.014 -1.691 1.00 96.38 135 ALA A CA 1
ATOM 1084 C C . ALA A 1 135 ? 8.137 -8.145 -1.588 1.00 96.38 135 ALA A C 1
ATOM 1086 O O . ALA A 1 135 ? 7.753 -9.254 -1.224 1.00 96.38 135 ALA A O 1
ATOM 1087 N N . LYS A 1 136 ? 9.420 -7.936 -1.912 1.00 95.56 136 LYS A N 1
ATOM 1088 C CA . LYS A 1 136 ? 10.466 -8.972 -1.810 1.00 95.56 136 LYS A CA 1
ATOM 1089 C C . LYS A 1 136 ? 10.831 -9.260 -0.345 1.00 95.56 136 LYS A C 1
ATOM 1091 O O . LYS A 1 136 ? 11.949 -9.041 0.106 1.00 95.56 136 LYS A O 1
ATOM 1096 N N . TYR A 1 137 ? 9.861 -9.818 0.374 1.00 92.81 137 TYR A N 1
ATOM 1097 C CA . TYR A 1 137 ? 9.784 -10.021 1.823 1.00 92.81 137 TYR A CA 1
ATOM 1098 C C . TYR A 1 137 ? 10.801 -11.011 2.400 1.00 92.81 137 TYR A C 1
ATOM 1100 O O . TYR A 1 137 ? 10.713 -11.355 3.570 1.00 92.81 137 TYR A O 1
ATOM 1108 N N . VAL A 1 138 ? 11.699 -11.561 1.583 1.00 94.06 138 VAL A N 1
ATOM 1109 C CA . VAL A 1 138 ? 12.808 -12.414 2.044 1.00 94.06 138 VAL A CA 1
ATOM 1110 C C . VAL A 1 138 ? 14.085 -11.607 2.275 1.00 94.06 138 VAL A C 1
ATO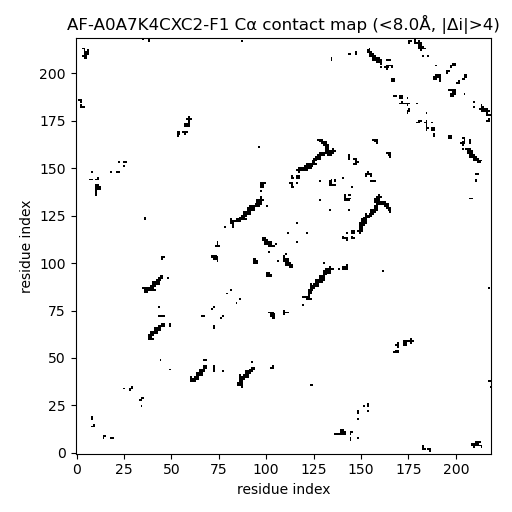M 1112 O O . VAL A 1 138 ? 15.071 -12.150 2.759 1.00 94.06 138 VAL A O 1
ATOM 1115 N N . LEU A 1 139 ? 14.080 -10.327 1.898 1.00 96.12 139 LEU A N 1
ATOM 1116 C CA . LEU A 1 139 ? 15.197 -9.407 2.055 1.00 96.12 139 LEU A CA 1
ATOM 1117 C C . LEU A 1 139 ? 14.881 -8.366 3.131 1.00 96.12 139 LEU A C 1
ATOM 1119 O O . LEU A 1 139 ? 13.716 -8.039 3.372 1.00 96.12 139 LEU A O 1
ATOM 1123 N N . ALA A 1 140 ? 15.938 -7.867 3.771 1.00 95.81 140 ALA A N 1
ATOM 1124 C CA . ALA A 1 140 ? 15.838 -6.887 4.841 1.00 95.81 140 ALA A CA 1
ATOM 1125 C C . ALA A 1 140 ? 15.201 -5.572 4.364 1.00 95.81 140 ALA A C 1
ATOM 1127 O O . ALA A 1 140 ? 15.375 -5.164 3.215 1.00 95.81 140 ALA A O 1
ATOM 1128 N N . ASP A 1 141 ? 14.464 -4.928 5.270 1.00 95.06 141 ASP A N 1
ATOM 1129 C CA . ASP A 1 141 ? 13.810 -3.631 5.089 1.00 95.06 141 ASP A CA 1
ATOM 1130 C C . ASP A 1 141 ? 12.956 -3.536 3.819 1.00 95.06 141 ASP A C 1
ATOM 1132 O O . ASP A 1 141 ? 12.889 -2.496 3.164 1.00 95.06 141 ASP A O 1
ATOM 1136 N N . CYS A 1 142 ? 12.271 -4.641 3.502 1.00 95.25 142 CYS A N 1
ATOM 1137 C CA . CYS A 1 142 ? 11.303 -4.736 2.418 1.00 95.25 142 CYS A CA 1
ATOM 1138 C C . CYS A 1 142 ? 10.311 -3.562 2.466 1.00 95.25 142 CYS A C 1
ATOM 1140 O O . CYS A 1 142 ? 9.637 -3.314 3.474 1.00 95.25 142 CYS A O 1
ATOM 1142 N N . LEU A 1 143 ? 10.212 -2.850 1.348 1.00 97.06 143 LEU A N 1
ATOM 1143 C CA . LEU A 1 143 ? 9.448 -1.619 1.213 1.00 97.06 143 LEU A CA 1
ATOM 1144 C C . LEU A 1 143 ? 7.966 -1.814 1.559 1.00 97.06 143 LEU A C 1
ATOM 1146 O O . LEU A 1 143 ? 7.423 -1.079 2.373 1.00 97.06 143 LEU A O 1
ATOM 1150 N N . ALA A 1 144 ? 7.307 -2.843 1.029 1.00 97.25 144 ALA A N 1
ATOM 1151 C CA . ALA A 1 144 ? 5.891 -3.094 1.291 1.00 97.25 144 ALA A CA 1
ATOM 1152 C C . ALA A 1 144 ? 5.614 -3.469 2.760 1.00 97.25 144 ALA A C 1
ATOM 1154 O O . ALA A 1 144 ? 4.571 -3.100 3.297 1.00 97.25 144 ALA A O 1
ATOM 1155 N N . MET A 1 145 ? 6.556 -4.138 3.441 1.00 97.00 145 MET A N 1
ATOM 1156 C CA . MET A 1 145 ? 6.459 -4.363 4.892 1.00 97.00 145 MET A CA 1
ATOM 1157 C C . MET A 1 145 ? 6.665 -3.068 5.675 1.00 97.00 145 MET A C 1
ATOM 1159 O O . MET A 1 145 ? 5.969 -2.831 6.660 1.00 97.00 145 MET A O 1
ATOM 1163 N N . SER A 1 146 ? 7.560 -2.202 5.201 1.00 97.44 146 SER A N 1
ATOM 1164 C CA . SER A 1 146 ? 7.750 -0.867 5.769 1.00 97.44 146 SER A CA 1
ATOM 1165 C C . SER A 1 146 ? 6.463 -0.050 5.686 1.00 97.44 146 SER A C 1
ATOM 1167 O O . SER A 1 146 ? 6.074 0.553 6.678 1.00 97.44 146 SER A O 1
ATOM 1169 N N . TYR A 1 147 ? 5.743 -0.115 4.560 1.00 98.00 147 TYR A N 1
ATOM 1170 C CA . TYR A 1 147 ? 4.412 0.485 4.432 1.00 98.00 147 TYR A CA 1
ATOM 1171 C C . TYR A 1 147 ? 3.399 -0.108 5.412 1.00 98.00 147 TYR A C 1
ATOM 1173 O O . TYR A 1 147 ? 2.710 0.638 6.105 1.00 98.00 147 TYR A O 1
ATOM 1181 N N . LEU A 1 148 ? 3.310 -1.440 5.480 1.00 98.06 148 LEU A N 1
ATOM 1182 C CA . LEU A 1 148 ? 2.303 -2.146 6.276 1.00 98.06 148 LEU A CA 1
ATOM 1183 C C . LEU A 1 148 ? 2.399 -1.836 7.776 1.00 98.06 148 LEU A C 1
ATOM 1185 O O . LEU A 1 148 ? 1.381 -1.730 8.465 1.00 98.06 148 LEU A O 1
ATOM 1189 N N . PHE A 1 149 ? 3.622 -1.710 8.290 1.00 97.19 149 PHE A N 1
ATOM 1190 C CA . PHE A 1 149 ? 3.863 -1.491 9.714 1.00 97.19 149 PHE A CA 1
ATOM 1191 C C . PHE A 1 149 ? 3.986 -0.016 10.109 1.00 97.19 149 PHE A C 1
ATOM 1193 O O . PHE A 1 149 ? 4.067 0.268 11.305 1.00 97.19 149 PHE A O 1
ATOM 1200 N N . ALA A 1 150 ? 3.910 0.907 9.151 1.00 95.25 150 ALA A N 1
ATOM 1201 C CA . ALA A 1 150 ? 4.021 2.340 9.385 1.00 95.25 150 ALA A CA 1
ATOM 1202 C C . ALA A 1 150 ? 2.673 3.070 9.344 1.00 95.25 150 ALA A C 1
ATOM 1204 O O . ALA A 1 150 ? 1.716 2.634 8.701 1.00 95.25 150 ALA A O 1
ATOM 1205 N N . GLY A 1 151 ? 2.618 4.209 10.041 1.00 95.19 151 GLY A N 1
ATOM 1206 C CA . GLY A 1 151 ? 1.447 5.080 10.092 1.00 95.19 151 GLY A CA 1
ATOM 1207 C C . GLY A 1 151 ? 0.148 4.336 10.416 1.00 95.19 151 GLY A C 1
ATOM 1208 O O . GLY A 1 151 ? 0.075 3.570 11.380 1.00 95.19 151 GLY A O 1
ATOM 1209 N N . SER A 1 152 ? -0.877 4.587 9.602 1.00 96.81 152 SER A N 1
ATOM 1210 C CA . SER A 1 152 ? -2.226 4.025 9.747 1.00 96.81 152 SER A CA 1
ATOM 1211 C C . SER A 1 152 ? -2.481 2.779 8.889 1.00 96.81 152 SER A C 1
ATOM 1213 O O . SER A 1 152 ? -3.592 2.253 8.918 1.00 96.81 152 SER A O 1
ATOM 1215 N N . THR A 1 153 ? -1.487 2.299 8.140 1.00 98.19 153 THR A N 1
ATOM 1216 C CA . THR A 1 153 ? -1.668 1.267 7.114 1.00 98.19 153 THR A CA 1
ATOM 1217 C C . THR A 1 153 ? -2.166 -0.061 7.689 1.00 98.19 153 THR A C 1
ATOM 1219 O O . THR A 1 153 ? -1.744 -0.501 8.767 1.00 98.19 153 THR A O 1
ATOM 1222 N N . LEU A 1 154 ? -3.045 -0.719 6.929 1.00 98.38 154 LEU A N 1
ATOM 1223 C CA . LEU A 1 154 ? -3.690 -1.989 7.262 1.00 98.38 154 LEU A CA 1
ATOM 1224 C C . LEU A 1 154 ? -3.502 -3.065 6.189 1.00 98.38 154 LEU A C 1
ATOM 1226 O O . LEU A 1 154 ? -3.396 -4.244 6.539 1.00 98.38 154 LEU A O 1
ATOM 1230 N N . SER A 1 155 ? -3.443 -2.680 4.909 1.00 98.25 155 SER A N 1
ATOM 1231 C CA . SER A 1 155 ? -3.199 -3.611 3.805 1.00 98.25 155 SER A CA 1
ATOM 1232 C C . SER A 1 155 ? -2.351 -2.990 2.700 1.00 98.25 155 SER A C 1
ATOM 1234 O O . SER A 1 155 ? -2.475 -1.806 2.384 1.00 98.25 155 SER A O 1
ATOM 1236 N N . VAL A 1 156 ? -1.479 -3.812 2.116 1.00 98.44 156 VAL A N 1
ATOM 1237 C CA . VAL A 1 156 ? -0.595 -3.429 1.014 1.00 98.44 156 VAL A CA 1
ATOM 1238 C C . VAL A 1 156 ? -0.609 -4.531 -0.039 1.00 98.44 156 VAL A C 1
ATOM 1240 O O . VAL A 1 156 ? -0.386 -5.698 0.276 1.00 98.44 156 VAL A O 1
ATOM 1243 N N . VAL A 1 157 ? -0.823 -4.163 -1.296 1.00 97.81 157 VAL A N 1
ATOM 1244 C CA . VAL A 1 157 ? -0.603 -5.019 -2.464 1.00 97.81 157 VAL A CA 1
ATOM 1245 C C . VAL A 1 157 ? 0.680 -4.571 -3.149 1.00 97.81 157 VAL A C 1
ATOM 1247 O O . VAL A 1 157 ? 0.846 -3.383 -3.404 1.00 97.81 157 VAL A O 1
ATOM 1250 N N . ALA A 1 158 ? 1.605 -5.488 -3.429 1.00 96.88 158 ALA A N 1
ATOM 1251 C CA . ALA A 1 158 ? 2.897 -5.146 -4.031 1.00 96.88 158 ALA A CA 1
ATOM 1252 C C . ALA A 1 158 ? 3.569 -6.363 -4.696 1.00 96.88 158 ALA A C 1
ATOM 1254 O O . ALA A 1 158 ? 3.179 -7.502 -4.444 1.00 96.88 158 ALA A O 1
ATOM 1255 N N . SER A 1 159 ? 4.587 -6.143 -5.538 1.00 95.19 159 SER A N 1
ATOM 1256 C CA . SER A 1 159 ? 5.277 -7.204 -6.295 1.00 95.19 159 SER A CA 1
ATOM 1257 C C . SER A 1 159 ? 6.615 -7.630 -5.685 1.00 95.19 159 SER A C 1
ATOM 1259 O O . SER A 1 159 ? 7.411 -6.807 -5.244 1.00 95.19 159 SER A O 1
ATOM 1261 N N . THR A 1 160 ? 6.905 -8.931 -5.707 1.00 95.25 160 THR A N 1
ATOM 1262 C CA . THR A 1 160 ? 8.225 -9.511 -5.376 1.00 95.25 160 THR A CA 1
ATOM 1263 C C . THR A 1 160 ? 9.218 -9.459 -6.545 1.00 95.25 160 THR A C 1
ATOM 1265 O O . THR A 1 160 ? 10.406 -9.739 -6.361 1.00 95.25 160 THR A O 1
ATOM 1268 N N . ARG A 1 161 ? 8.756 -9.152 -7.762 1.00 92.25 161 ARG A N 1
ATOM 1269 C CA . ARG A 1 161 ? 9.516 -9.310 -9.012 1.00 92.25 161 ARG A CA 1
ATOM 1270 C C . ARG A 1 161 ? 10.223 -8.025 -9.437 1.00 92.25 161 ARG A C 1
ATOM 1272 O O . ARG A 1 161 ? 9.791 -6.928 -9.110 1.00 92.25 161 ARG A O 1
ATOM 1279 N N . ASN A 1 162 ? 11.276 -8.175 -10.244 1.00 86.62 162 ASN A N 1
ATOM 1280 C CA . ASN A 1 162 ? 12.030 -7.061 -10.845 1.00 86.62 162 ASN A CA 1
ATOM 1281 C C . ASN A 1 162 ? 11.223 -6.264 -11.883 1.00 86.62 162 ASN A C 1
ATOM 1283 O O . ASN A 1 162 ? 11.670 -5.216 -12.336 1.00 86.62 162 ASN A O 1
ATOM 1287 N N . ASN A 1 163 ? 10.063 -6.776 -12.279 1.00 78.31 163 ASN A N 1
ATOM 1288 C CA . ASN A 1 163 ? 9.103 -6.125 -13.147 1.00 78.31 163 ASN A CA 1
ATOM 1289 C C . ASN A 1 163 ? 7.686 -6.527 -12.734 1.00 78.31 163 ASN A C 1
ATOM 1291 O O . ASN A 1 163 ? 7.456 -7.631 -12.242 1.00 78.31 163 ASN A O 1
ATOM 1295 N N . GLY A 1 164 ? 6.735 -5.634 -12.975 1.00 71.75 164 GLY A N 1
ATOM 1296 C CA . GLY A 1 164 ? 5.326 -5.907 -12.741 1.00 71.75 164 GLY A CA 1
ATOM 1297 C C . GLY A 1 164 ? 4.824 -5.475 -11.369 1.00 71.75 164 GLY A C 1
ATOM 1298 O O . GLY A 1 164 ? 5.551 -4.994 -10.503 1.00 71.75 164 GLY A O 1
ATOM 1299 N N . GLY A 1 165 ? 3.526 -5.648 -11.226 1.00 86.12 165 GLY A N 1
ATOM 1300 C CA . GLY A 1 165 ? 2.663 -5.114 -10.190 1.00 86.12 165 GLY A CA 1
ATOM 1301 C C . GLY A 1 165 ? 1.246 -5.561 -10.525 1.00 86.12 165 GLY A C 1
ATOM 1302 O O . GLY A 1 165 ? 1.048 -6.406 -11.403 1.00 86.12 165 GLY A O 1
ATOM 1303 N N . MET A 1 166 ? 0.244 -5.010 -9.852 1.00 89.81 166 MET A N 1
ATOM 1304 C CA . MET A 1 166 ? -1.138 -5.387 -10.128 1.00 89.81 166 MET A CA 1
ATOM 1305 C C . MET A 1 166 ? -1.593 -4.859 -11.495 1.00 89.81 166 MET A C 1
ATOM 1307 O O . MET A 1 166 ? -2.102 -3.743 -11.590 1.00 89.81 166 MET A O 1
ATOM 1311 N N . THR A 1 167 ? -1.412 -5.654 -12.556 1.00 86.94 167 THR A N 1
ATOM 1312 C CA . THR A 1 167 ? -1.892 -5.305 -13.896 1.00 86.94 167 THR A CA 1
ATOM 1313 C C . THR A 1 167 ? -3.401 -5.439 -14.025 1.00 86.94 167 THR A C 1
ATOM 1315 O O . THR A 1 167 ? -3.992 -6.246 -13.335 1.00 86.94 167 THR A O 1
ATOM 1318 N N . MET A 1 168 ? -4.070 -4.679 -14.890 1.00 86.88 168 MET A N 1
ATOM 1319 C CA . MET A 1 168 ? -5.538 -4.691 -14.996 1.00 86.88 168 MET A CA 1
ATOM 1320 C C . MET A 1 168 ? -6.254 -4.485 -13.650 1.00 86.88 168 MET A C 1
ATOM 1322 O O . MET A 1 168 ? -7.245 -5.151 -13.342 1.00 86.88 168 MET A O 1
ATOM 1326 N N . CYS A 1 169 ? -5.765 -3.536 -12.850 1.00 88.94 169 CYS A N 1
ATOM 1327 C CA . CYS A 1 169 ? -6.202 -3.281 -11.477 1.00 88.94 169 CYS A CA 1
ATOM 1328 C C . CYS A 1 169 ? -7.718 -3.070 -11.295 1.00 88.94 169 CYS A C 1
ATOM 1330 O O . CYS A 1 169 ? -8.231 -3.319 -10.210 1.00 88.94 169 CYS A O 1
ATOM 1332 N N . HIS A 1 170 ? -8.477 -2.714 -12.336 1.00 88.69 170 HIS A N 1
ATOM 1333 C CA . HIS A 1 170 ? -9.942 -2.681 -12.264 1.00 88.69 170 HIS A CA 1
ATOM 1334 C C . HIS A 1 170 ? -10.580 -4.011 -11.810 1.00 88.69 170 HIS A C 1
ATOM 1336 O O . HIS A 1 170 ? -11.568 -3.983 -11.088 1.00 88.69 170 HIS A O 1
ATOM 1342 N N . PHE A 1 171 ? -9.999 -5.179 -12.121 1.00 90.44 171 PHE A N 1
ATOM 1343 C CA . PHE A 1 171 ? -10.524 -6.473 -11.659 1.00 90.44 171 PHE A CA 1
ATOM 1344 C C . PHE A 1 171 ? -10.337 -6.683 -10.154 1.00 90.44 171 PHE A C 1
ATOM 1346 O O . PHE A 1 171 ? -11.023 -7.512 -9.562 1.00 90.44 171 PHE A O 1
ATOM 1353 N N . PHE A 1 172 ? -9.441 -5.914 -9.537 1.00 93.31 172 PHE A N 1
ATOM 1354 C CA . PHE A 1 172 ? -9.300 -5.817 -8.091 1.00 93.31 172 PHE A CA 1
ATOM 1355 C C . PHE A 1 172 ? -10.246 -4.757 -7.512 1.00 93.31 172 PHE A C 1
ATOM 1357 O O . PHE A 1 172 ? -10.921 -5.004 -6.519 1.00 93.31 172 PHE A O 1
ATOM 1364 N N . TYR A 1 173 ? -10.366 -3.593 -8.155 1.00 94.81 173 TYR A N 1
ATOM 1365 C CA . TYR A 1 173 ? -11.196 -2.498 -7.643 1.00 94.81 173 TYR A CA 1
ATOM 1366 C C . TYR A 1 173 ? -12.708 -2.721 -7.801 1.00 94.81 173 TYR A C 1
ATOM 1368 O O . TYR A 1 173 ? -13.471 -2.322 -6.927 1.00 94.81 173 TYR A O 1
ATOM 1376 N N . VAL A 1 174 ? -13.172 -3.386 -8.859 1.00 93.62 174 VAL A N 1
ATOM 1377 C CA . VAL A 1 174 ? -14.600 -3.693 -9.059 1.00 93.62 174 VAL A CA 1
ATOM 1378 C C . VAL A 1 174 ? -15.203 -4.490 -7.891 1.00 93.62 174 VAL A C 1
ATOM 1380 O O . VAL A 1 174 ? -16.236 -4.061 -7.379 1.00 93.62 174 VAL A O 1
ATOM 1383 N N . PRO A 1 175 ? -14.625 -5.624 -7.442 1.00 95.12 175 PRO A N 1
ATOM 1384 C CA . PRO A 1 175 ? -15.155 -6.347 -6.285 1.00 95.12 175 PRO A CA 1
ATOM 1385 C C . PRO A 1 175 ? -15.025 -5.556 -4.976 1.00 95.12 175 PRO A C 1
ATOM 1387 O O . PRO A 1 175 ? -15.971 -5.568 -4.192 1.00 95.12 175 PRO A O 1
ATOM 1390 N N . LEU A 1 176 ? -13.936 -4.802 -4.765 1.00 96.56 176 LEU A N 1
ATOM 1391 C CA . LEU A 1 176 ? -13.829 -3.915 -3.596 1.00 96.56 176 LEU A CA 1
ATOM 1392 C C . LEU A 1 176 ? -14.975 -2.893 -3.551 1.00 96.56 176 LEU A C 1
ATOM 1394 O O . LEU A 1 176 ? -15.633 -2.755 -2.527 1.00 96.56 176 LEU A O 1
ATOM 1398 N N . GLY A 1 177 ? -15.291 -2.253 -4.682 1.00 95.75 177 GLY A N 1
ATOM 1399 C CA . GLY A 1 177 ? -16.418 -1.317 -4.801 1.00 95.75 177 GLY A CA 1
ATOM 1400 C C . GLY A 1 177 ? -17.802 -1.947 -4.598 1.00 95.75 177 GLY A C 1
ATOM 1401 O O . GLY A 1 177 ? -18.785 -1.230 -4.443 1.00 95.75 177 GLY A O 1
ATOM 1402 N N . ARG A 1 178 ? -17.900 -3.283 -4.593 1.00 95.81 178 ARG A N 1
ATOM 1403 C CA . ARG A 1 178 ? -19.123 -4.036 -4.263 1.00 95.81 178 ARG A CA 1
ATOM 1404 C C . ARG A 1 178 ? -19.177 -4.463 -2.793 1.00 95.81 178 ARG A C 1
ATOM 1406 O O . ARG A 1 178 ? -20.084 -5.204 -2.421 1.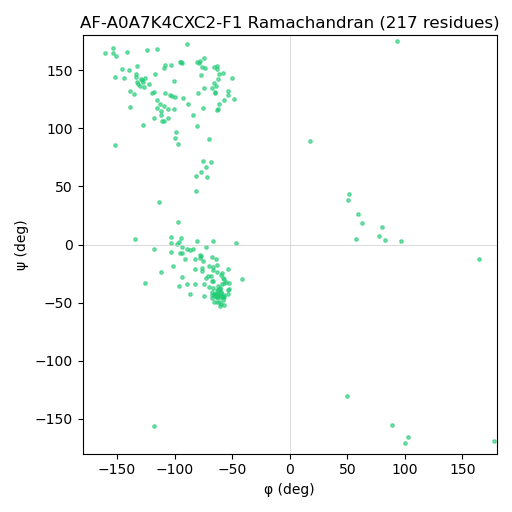00 95.81 178 ARG A O 1
ATOM 1413 N N . GLY A 1 179 ? -18.220 -4.024 -1.976 1.00 96.31 179 GLY A N 1
ATOM 1414 C CA . GLY A 1 179 ? -18.113 -4.384 -0.563 1.00 96.31 179 GLY A CA 1
ATOM 1415 C C . GLY A 1 179 ? -17.475 -5.752 -0.316 1.00 96.31 179 GLY A C 1
ATOM 1416 O O . GLY A 1 179 ? -17.602 -6.296 0.779 1.00 96.31 179 GLY A O 1
ATOM 1417 N N . GLU A 1 180 ? -16.807 -6.342 -1.311 1.00 97.38 180 GLU A N 1
ATOM 1418 C CA . GLU A 1 180 ? -16.050 -7.574 -1.088 1.00 97.38 180 GLU A CA 1
ATOM 1419 C C . GLU A 1 180 ? -14.729 -7.292 -0.374 1.00 97.38 180 GLU A C 1
ATOM 1421 O O . GLU A 1 180 ? -14.151 -6.210 -0.495 1.00 97.38 180 GLU A O 1
ATOM 1426 N N . CYS A 1 181 ? -14.226 -8.284 0.364 1.00 97.69 181 CYS A N 1
ATOM 1427 C CA . CYS A 1 181 ? -12.971 -8.123 1.081 1.00 97.69 181 CYS A CA 1
ATOM 1428 C C . CYS A 1 181 ? -11.747 -8.161 0.154 1.00 97.69 181 CYS A C 1
ATOM 1430 O O . CYS A 1 181 ? -11.793 -8.708 -0.953 1.00 97.69 181 CYS A O 1
ATOM 1432 N N . PHE A 1 182 ? -10.620 -7.630 0.632 1.00 98.06 182 PHE A N 1
ATOM 1433 C CA . PHE A 1 182 ? -9.350 -7.587 -0.103 1.00 98.06 182 PHE A CA 1
ATOM 1434 C C . PHE A 1 182 ? -8.910 -8.964 -0.612 1.00 98.06 182 PHE A C 1
ATOM 1436 O O . PHE A 1 182 ? -8.421 -9.068 -1.734 1.00 98.06 182 PHE A O 1
ATOM 1443 N N . GLY A 1 183 ? -9.104 -10.026 0.170 1.00 97.75 183 GLY A N 1
ATOM 1444 C CA . GLY A 1 183 ? -8.785 -11.394 -0.231 1.00 97.75 183 GLY A CA 1
ATOM 1445 C C . GLY A 1 183 ? -9.620 -11.873 -1.419 1.00 97.75 183 GLY A C 1
ATOM 1446 O O . GLY A 1 183 ? -9.076 -12.426 -2.378 1.00 97.75 183 GLY A O 1
ATOM 1447 N N . GLU A 1 184 ? -10.931 -11.623 -1.401 1.00 97.00 184 GLU A N 1
ATOM 1448 C CA . GLU A 1 184 ? -11.825 -11.978 -2.509 1.00 97.00 184 GLU A CA 1
ATOM 1449 C C . GLU A 1 184 ? -11.531 -11.147 -3.758 1.00 97.00 184 GLU A C 1
ATOM 1451 O O . GLU A 1 184 ? -11.406 -11.704 -4.852 1.00 97.00 184 GLU A O 1
ATOM 1456 N N . ALA A 1 185 ? -11.314 -9.843 -3.591 1.00 95.69 185 ALA A N 1
ATOM 1457 C CA . ALA A 1 185 ? -10.894 -8.960 -4.670 1.00 95.69 185 ALA A CA 1
ATOM 1458 C C . ALA A 1 185 ? -9.562 -9.401 -5.291 1.00 95.69 185 ALA A C 1
ATOM 1460 O O . ALA A 1 185 ? -9.434 -9.471 -6.514 1.00 95.69 185 ALA A O 1
ATOM 1461 N N . PHE A 1 186 ? -8.581 -9.763 -4.462 1.00 95.19 186 PHE A N 1
ATOM 1462 C CA . PHE A 1 186 ? -7.275 -10.246 -4.905 1.00 95.19 186 PHE A CA 1
ATOM 1463 C C . PHE A 1 186 ? -7.383 -11.575 -5.658 1.00 95.19 186 PHE A C 1
ATOM 1465 O O . PHE A 1 186 ? -6.784 -11.742 -6.719 1.00 95.19 186 PHE A O 1
ATOM 1472 N N . LYS A 1 187 ? -8.202 -12.508 -5.161 1.00 93.38 187 LYS A N 1
ATOM 1473 C CA . LYS A 1 187 ? -8.482 -13.786 -5.831 1.00 93.38 187 LYS A CA 1
ATOM 1474 C C . LYS A 1 187 ? -9.154 -13.583 -7.191 1.00 93.38 187 LYS A C 1
ATOM 1476 O O . LYS A 1 187 ? -8.787 -14.247 -8.159 1.00 93.38 187 LYS A O 1
ATOM 1481 N N . LYS A 1 188 ? -10.123 -12.669 -7.280 1.00 91.75 188 LYS A N 1
ATOM 1482 C CA . LYS A 1 188 ? -10.817 -12.338 -8.535 1.00 91.75 188 LYS A CA 1
ATOM 1483 C C . LYS A 1 188 ? -9.895 -11.662 -9.535 1.00 91.75 188 LYS A C 1
ATOM 1485 O O . LYS A 1 188 ? -9.923 -12.031 -10.699 1.00 91.75 188 LYS A O 1
ATOM 1490 N N . TRP A 1 189 ? -9.036 -10.758 -9.071 1.00 90.56 189 TRP A N 1
ATOM 1491 C CA . TRP A 1 189 ? -7.962 -10.201 -9.885 1.00 90.56 189 TRP A CA 1
ATOM 1492 C C . TRP A 1 189 ? -6.986 -11.274 -10.380 1.00 90.56 189 TRP A C 1
ATOM 1494 O O . TRP A 1 189 ? -6.518 -11.193 -11.505 1.00 90.56 189 TRP A O 1
ATOM 1504 N N . TRP A 1 190 ? -6.673 -12.290 -9.572 1.00 87.44 190 TRP A N 1
ATOM 1505 C CA . TRP A 1 190 ? -5.794 -13.387 -9.991 1.00 87.44 190 TRP A CA 1
ATOM 1506 C C . TRP A 1 190 ? -6.443 -14.328 -11.013 1.00 87.44 190 TRP A C 1
ATOM 1508 O O . TRP A 1 190 ? -5.751 -14.981 -11.798 1.00 87.44 190 TRP A O 1
ATOM 1518 N N . THR A 1 191 ? -7.773 -14.423 -10.982 1.00 81.94 191 THR A N 1
ATOM 1519 C CA . THR A 1 191 ? -8.538 -15.313 -11.851 1.00 81.94 191 THR A CA 1
ATOM 1520 C C . THR A 1 191 ? -8.577 -14.711 -13.253 1.00 81.94 191 THR A C 1
ATOM 1522 O O . THR A 1 191 ? -9.116 -13.618 -13.419 1.00 81.94 191 THR A O 1
ATOM 1525 N N . PRO A 1 192 ? -8.019 -15.390 -14.268 1.00 65.69 192 PRO A N 1
ATOM 1526 C CA . PRO A 1 192 ? -7.978 -14.842 -15.613 1.00 65.69 192 PRO A CA 1
ATOM 1527 C C . PRO A 1 192 ? -9.403 -14.620 -16.129 1.00 65.69 192 PRO A C 1
ATOM 1529 O O . PRO A 1 192 ? -10.194 -15.557 -16.227 1.00 65.69 192 PRO A O 1
ATOM 1532 N N . ASN A 1 193 ? -9.721 -13.372 -16.465 1.00 65.06 193 ASN A N 1
ATOM 1533 C CA . ASN A 1 193 ? -10.875 -13.041 -17.300 1.00 65.06 193 ASN A CA 1
ATOM 1534 C C . ASN A 1 193 ? -10.479 -13.043 -18.787 1.00 65.06 193 ASN A C 1
ATOM 1536 O O . ASN A 1 193 ? -9.300 -13.151 -19.125 1.00 65.06 193 ASN A O 1
ATOM 1540 N N . TYR A 1 194 ? -11.488 -12.906 -19.653 1.00 52.16 194 TYR A N 1
ATOM 1541 C CA . TYR A 1 194 ? -11.521 -13.091 -21.117 1.00 52.16 194 TYR A CA 1
ATOM 1542 C C . TYR A 1 194 ? -10.407 -12.467 -21.995 1.00 52.16 194 TYR A C 1
ATOM 1544 O O . TYR A 1 194 ? -10.451 -12.647 -23.207 1.00 52.16 194 TYR A O 1
ATOM 1552 N N . GLU A 1 195 ? -9.403 -11.777 -21.451 1.00 57.28 195 GLU A N 1
ATOM 1553 C CA . GLU A 1 195 ? -8.423 -11.016 -22.242 1.00 57.28 195 GLU A CA 1
ATOM 1554 C C . GLU A 1 195 ? -6.968 -11.480 -22.118 1.00 57.28 195 GLU A C 1
ATOM 1556 O O . GLU A 1 195 ? -6.118 -10.966 -22.835 1.00 57.28 195 GLU A O 1
ATOM 1561 N N . ASP A 1 196 ? -6.634 -12.464 -21.274 1.00 62.31 196 ASP A N 1
ATOM 1562 C CA . ASP A 1 196 ? -5.255 -12.981 -21.204 1.00 62.31 196 ASP A CA 1
ATOM 1563 C C . ASP A 1 196 ? -4.209 -11.892 -20.823 1.00 62.31 196 ASP A C 1
ATOM 1565 O O . ASP A 1 196 ? -3.037 -11.985 -21.181 1.00 62.31 196 ASP A O 1
ATOM 1569 N N . LEU A 1 197 ? -4.591 -10.828 -20.104 1.00 68.19 197 LEU A N 1
ATOM 1570 C CA . LEU A 1 197 ? -3.692 -9.702 -19.759 1.00 68.19 197 LEU A CA 1
ATOM 1571 C C . LEU A 1 197 ? -3.179 -9.719 -18.305 1.00 68.19 197 LEU A C 1
ATOM 1573 O O . LEU A 1 197 ? -2.322 -8.914 -17.934 1.00 68.19 197 LEU A O 1
ATOM 1577 N N . HIS A 1 198 ? -3.681 -10.632 -17.475 1.00 76.38 198 HIS A N 1
ATOM 1578 C CA . HIS A 1 198 ? -3.263 -10.835 -16.085 1.00 76.38 198 HIS A CA 1
ATOM 1579 C C . HIS A 1 198 ? -3.531 -12.287 -15.646 1.00 76.38 198 HIS A C 1
ATOM 1581 O O . HIS A 1 198 ? -4.203 -13.039 -16.352 1.00 76.38 198 HIS A O 1
ATOM 1587 N N . GLY A 1 199 ? -3.002 -12.678 -14.486 1.00 76.44 199 GLY A N 1
ATOM 1588 C CA . GLY A 1 199 ? -3.227 -13.993 -13.881 1.00 76.44 199 GLY A CA 1
ATO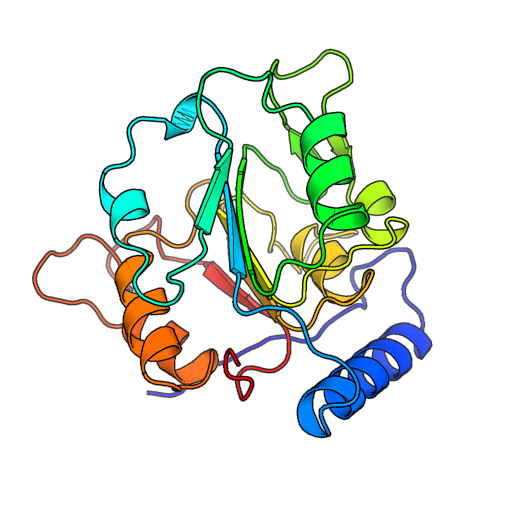M 1589 C C . GLY A 1 199 ? -2.049 -14.964 -14.051 1.00 76.44 199 GLY A C 1
ATOM 1590 O O . GLY A 1 199 ? -0.939 -14.550 -14.398 1.00 76.44 199 GLY A O 1
ATOM 1591 N N . PRO A 1 200 ? -2.250 -16.270 -13.799 1.00 74.81 200 PRO A N 1
ATOM 1592 C CA . PRO A 1 200 ? -1.157 -17.232 -13.627 1.00 74.81 200 PRO A CA 1
ATOM 1593 C C . PRO A 1 200 ? -0.335 -17.484 -14.899 1.00 74.81 200 PRO A C 1
ATOM 1595 O O . PRO A 1 200 ? 0.815 -17.908 -14.814 1.00 74.81 200 PRO A O 1
ATOM 1598 N N . SER A 1 201 ? -0.895 -17.206 -16.080 1.00 75.75 201 SER A N 1
ATOM 1599 C CA . SER A 1 201 ? -0.204 -17.329 -17.369 1.00 75.75 201 SER A CA 1
ATOM 1600 C C . SER A 1 201 ? 0.644 -16.100 -17.726 1.00 75.75 201 SER A C 1
ATOM 1602 O O . SER A 1 201 ? 1.324 -16.109 -18.755 1.00 75.75 201 SER A O 1
ATOM 1604 N N . LYS A 1 202 ? 0.618 -15.029 -16.914 1.00 80.25 202 LYS A N 1
ATOM 1605 C CA . LYS A 1 202 ? 1.252 -13.741 -17.234 1.00 80.25 202 LYS A CA 1
ATOM 1606 C C . LYS A 1 202 ? 2.398 -13.417 -16.269 1.00 80.25 202 LYS A C 1
ATOM 1608 O O . LYS A 1 202 ? 2.167 -13.199 -15.078 1.00 80.25 202 LYS A O 1
ATOM 1613 N N . PRO A 1 203 ? 3.647 -13.307 -16.767 1.00 78.44 203 PRO A N 1
ATOM 1614 C CA . PRO A 1 203 ? 4.820 -13.086 -15.919 1.00 78.44 203 PRO A CA 1
ATOM 1615 C C . PRO A 1 203 ? 4.772 -11.829 -15.042 1.00 78.44 203 PRO A C 1
ATOM 1617 O O . PRO A 1 203 ? 5.385 -11.827 -13.980 1.00 78.44 203 PRO A O 1
ATOM 1620 N N . LEU A 1 204 ? 4.061 -10.779 -15.475 1.00 77.19 204 LEU A N 1
ATOM 1621 C CA . LEU A 1 204 ? 3.940 -9.519 -14.730 1.00 77.19 204 LEU A CA 1
ATOM 1622 C C . LEU A 1 204 ? 2.975 -9.604 -13.541 1.00 77.19 204 LEU A C 1
ATOM 1624 O O . LEU A 1 204 ? 3.095 -8.803 -12.619 1.00 77.19 204 LEU A O 1
ATOM 1628 N N . SER A 1 205 ? 2.035 -10.555 -13.559 1.00 81.19 205 SER A N 1
ATOM 1629 C CA . SER A 1 205 ? 1.126 -10.805 -12.435 1.00 81.19 205 SER A CA 1
ATOM 1630 C C . SER A 1 205 ? 1.793 -11.689 -11.379 1.00 81.19 205 SER A C 1
ATOM 1632 O O . SER A 1 205 ? 1.567 -11.514 -10.183 1.00 81.19 205 SER A O 1
ATOM 1634 N N . MET A 1 206 ? 2.654 -12.620 -11.799 1.00 86.44 206 MET A N 1
ATOM 1635 C CA . MET A 1 206 ? 3.387 -13.502 -10.890 1.00 86.44 206 MET A CA 1
ATOM 1636 C C . MET A 1 206 ? 4.155 -12.722 -9.826 1.00 86.44 206 MET A C 1
ATOM 1638 O O . MET A 1 206 ? 4.888 -11.788 -10.120 1.00 86.44 20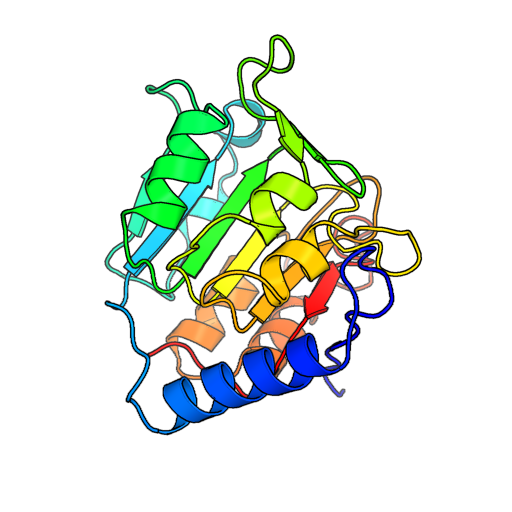6 MET A O 1
ATOM 1642 N N . GLY A 1 207 ? 4.014 -13.152 -8.573 1.00 90.62 207 GLY A N 1
ATOM 1643 C CA . GLY A 1 207 ? 4.741 -12.566 -7.453 1.00 90.62 207 GLY A CA 1
ATOM 1644 C C . GLY A 1 207 ? 4.124 -11.298 -6.865 1.00 90.62 207 GLY A C 1
ATOM 1645 O O . GLY A 1 207 ? 4.721 -10.755 -5.935 1.00 90.62 207 GLY A O 1
ATOM 1646 N N . VAL A 1 208 ? 2.956 -10.849 -7.336 1.00 94.00 208 VAL A N 1
ATOM 1647 C CA . VAL A 1 208 ? 2.137 -9.881 -6.594 1.00 94.00 208 VAL A CA 1
ATOM 1648 C C . VAL A 1 208 ? 1.598 -10.555 -5.332 1.00 94.00 208 VAL A C 1
ATOM 1650 O O . VAL A 1 208 ? 1.151 -11.700 -5.364 1.00 94.00 208 VAL A O 1
ATOM 1653 N N . CYS A 1 209 ? 1.686 -9.865 -4.202 1.00 95.62 209 CYS A N 1
ATOM 1654 C CA . CYS A 1 209 ? 1.307 -10.358 -2.885 1.00 95.62 209 CYS A CA 1
ATOM 1655 C C . CYS A 1 209 ? 0.305 -9.408 -2.235 1.00 95.62 209 CYS A C 1
ATOM 1657 O O . CYS A 1 209 ? 0.450 -8.191 -2.342 1.00 95.62 209 CYS A O 1
ATOM 1659 N N . LEU A 1 210 ? -0.657 -9.979 -1.510 1.00 97.56 210 LEU A N 1
ATOM 1660 C CA . LEU A 1 210 ? -1.503 -9.264 -0.562 1.00 97.56 210 LEU A CA 1
ATOM 1661 C C . LEU A 1 210 ? -0.876 -9.350 0.834 1.00 97.56 210 LEU A C 1
ATOM 1663 O O . LEU A 1 210 ? -0.580 -10.440 1.329 1.00 97.56 210 LEU A O 1
ATOM 1667 N N . LEU A 1 211 ? -0.666 -8.208 1.475 1.00 98.12 211 LEU A N 1
ATOM 1668 C CA . LEU A 1 211 ? -0.089 -8.099 2.811 1.00 98.12 211 LEU A CA 1
ATOM 1669 C C . LEU A 1 211 ? -1.107 -7.476 3.776 1.00 98.12 211 LEU A C 1
ATOM 1671 O O . LEU A 1 211 ? -1.905 -6.622 3.380 1.00 98.12 211 LEU A O 1
ATOM 1675 N N . GLY A 1 212 ? -1.063 -7.892 5.041 1.00 97.81 212 GLY A N 1
ATOM 1676 C CA . GLY A 1 212 ? -2.024 -7.486 6.070 1.00 97.81 212 GLY A CA 1
ATOM 1677 C C . GLY A 1 212 ? -3.259 -8.388 6.153 1.00 97.81 212 GLY A C 1
ATOM 1678 O O . GLY A 1 212 ? -3.201 -9.567 5.793 1.00 97.81 212 GLY A O 1
ATOM 1679 N N . ASP A 1 213 ? -4.361 -7.838 6.664 1.00 97.31 213 ASP A N 1
ATOM 1680 C CA . ASP A 1 213 ? -5.620 -8.543 6.894 1.00 97.31 213 ASP A CA 1
ATOM 1681 C C . ASP A 1 213 ? -6.464 -8.585 5.602 1.00 97.31 213 ASP A C 1
ATOM 1683 O O . ASP A 1 213 ? -6.973 -7.557 5.151 1.00 97.31 213 ASP A O 1
ATOM 1687 N N . PRO A 1 214 ? -6.638 -9.769 4.998 1.00 97.31 214 PRO A N 1
ATOM 1688 C CA . PRO A 1 214 ? -7.357 -9.943 3.741 1.00 97.31 214 PRO A CA 1
ATOM 1689 C C . PRO A 1 214 ? -8.880 -9.892 3.912 1.00 97.31 214 PRO A C 1
ATOM 1691 O O . PRO A 1 214 ? -9.600 -9.859 2.918 1.00 97.31 214 PRO A O 1
ATOM 1694 N N . LEU A 1 215 ? -9.389 -9.903 5.146 1.00 97.62 215 LEU A N 1
ATOM 1695 C CA . LEU A 1 215 ? -10.821 -9.826 5.438 1.00 97.62 215 LEU A CA 1
ATOM 1696 C C . LEU A 1 215 ? -11.337 -8.389 5.522 1.00 97.62 215 LEU A C 1
ATOM 1698 O O . LEU A 1 215 ? -12.538 -8.195 5.693 1.00 97.62 215 LEU A O 1
ATOM 1702 N N . LEU A 1 216 ? -10.455 -7.394 5.418 1.00 97.81 216 LEU A N 1
ATOM 1703 C CA . LEU A 1 216 ? -10.853 -5.993 5.358 1.00 97.81 216 LEU A CA 1
ATOM 1704 C C . LEU A 1 216 ? -11.680 -5.719 4.104 1.00 97.81 216 LEU A C 1
ATOM 1706 O O . LEU A 1 216 ? -11.492 -6.377 3.085 1.00 97.81 216 LEU A O 1
ATOM 1710 N N . THR A 1 217 ? -12.574 -4.744 4.185 1.00 97.81 217 THR A N 1
ATOM 1711 C CA . THR A 1 217 ? -13.281 -4.130 3.054 1.00 97.81 217 THR A CA 1
ATOM 1712 C C . THR A 1 217 ? -12.856 -2.668 2.970 1.00 97.81 217 THR A C 1
ATOM 1714 O O . THR A 1 217 ? -12.213 -2.173 3.892 1.00 97.81 217 THR A O 1
ATOM 1717 N N . ILE A 1 218 ? -13.188 -1.988 1.877 1.00 96.44 218 ILE A N 1
ATOM 1718 C CA . ILE A 1 218 ? -13.209 -0.518 1.866 1.00 96.44 218 ILE A CA 1
ATOM 1719 C C . ILE A 1 218 ? -14.528 -0.034 2.494 1.00 96.44 218 ILE A C 1
ATOM 1721 O O . ILE A 1 218 ? -15.475 -0.830 2.584 1.00 96.44 218 ILE A O 1
ATOM 1725 N N . ALA A 1 219 ? -14.551 1.200 2.999 1.00 84.50 219 ALA A N 1
ATOM 1726 C CA . ALA A 1 219 ? -15.713 1.801 3.661 1.00 84.50 219 ALA A CA 1
ATOM 1727 C C . ALA A 1 219 ? -16.840 2.208 2.694 1.00 84.50 219 ALA A C 1
ATOM 1729 O O . ALA A 1 219 ? -16.617 2.248 1.464 1.00 84.50 219 ALA A O 1
#

Mean predicted aligned error: 4.56 Å

Foldseek 3Di:
DFFDADDDLPLEPPDDPVLVVLLVVLVVCVVVVVQAFPQEEEEQAAAVCQPPPLVVLQLLGPHYDYRHPDDQSALVVVLCCQQPHQGQEYEDHFEDAQFWTAGPVGDPPRIDGLVNLLPRQGRYAEYFYQYAQLVLVVHHSRNQSSNCSHHSYAKYKAFNHRAAGQPSCSLLNVVLSVFAFNRVSLVSSQDDDDPPGHHDNDPRNPRTHMYGDRRDGHD

Sequence (219 aa):
EIWVSRLYPETLSSYNVNLYHAYFARLHAYRTGTLSRPHSMLVYQEDTWATIPWINNITAYTNVTFCMNSVPTTAAAYLGNITSIPYEFVHLFCHADVNNQYHEPIGGGNTITSTQIQLAPMLPLFYNLYCCQAAKYVLADCLAMSYLFAGSTLSVVASTRNNGGMTMCHFFYVPLGRGECFGEAFKKWWTPNYEDLHGPSKPLSMGVCLLGDPLLTIA

Nearest PDB structures (foldseek):
  3cq4-assembly1_B  TM=3.531E-01  e=3.559E-02  unclassified
  7wew-assembly1_A  TM=4.125E-01  e=5.884E+00  Streptomyces noursei

pLDDT: mean 90.42, std 10.16, range [52.16, 98.69]

Solvent-accessible surface area (backbone atoms only — not comparable to full-atom values): 11189 Å² total; per-residue (Å²): 140,83,66,75,59,47,84,73,60,80,37,34,88,84,55,53,75,62,54,57,54,52,45,52,50,51,50,50,29,38,78,71,63,77,44,81,54,57,76,27,30,38,40,39,38,35,68,94,55,71,77,57,77,56,69,83,48,56,66,50,46,89,45,65,48,76,49,56,83,87,62,79,52,21,35,66,55,53,51,49,46,38,52,71,40,55,30,30,34,36,38,38,40,44,52,38,41,43,34,41,37,46,20,42,70,77,54,99,76,19,57,43,41,23,67,56,44,47,71,36,66,32,43,29,32,32,38,38,36,38,16,16,14,18,38,31,68,90,39,71,36,14,25,42,51,23,47,38,72,11,55,51,27,50,31,30,34,22,4,41,27,92,51,41,15,76,56,67,46,30,48,31,26,47,40,31,48,70,62,34,25,50,30,58,12,50,45,51,38,43,47,67,61,102,73,79,76,38,14,92,92,29,77,42,35,49,54,51,43,47,31,38,62,40,78,44,57,64,129

Secondary structure (DSSP, 8-state):
----EE--GGGSTT--THHHHHHHHHHHHHHTTSS---SEEEEEE-GGGTT-TTGGG--S-SEEEEE-SSS---HHHHHHHHHHS--SEEEEE-EE-SSEEEPSSSSTT-EEEHHHHHHS----SEEEEE-TTTT-TTSTT-HHHHHHHSTT--EEEEESSSS---TTTHHHHHHHTTT--HHHHHHHHHSPPTTSSSSTT-TTTTTEEEEE-TT----

Radius of gyration: 15.88 Å; Cα contacts (8 Å, |Δi|>4): 509; chains: 1; bounding box: 38×40×42 Å